Protein AF-A0A9D5R623-F1 (afdb_monomer_lite)

Foldseek 3Di:
DDLVVLCVLQDVPQPLSVVQVVCVVVVHDRDSDPLDDDCDPQNVVLVVCLVPDPDDDPRNVVSVVVSVVVNSVVVSVVNVVVVVCPVPDDPLQVLLVQLVVVLVVQLQPPADLVNSQVVVVHDSVSSQVSNCVNSVDGPVVSSVVVLLVVLLVCLVVVDDLVNSCVSVVHPDSVVVQVVSCVVPVDGSVRSSVVVVVD

Structure (mmCIF, N/CA/C/O backbone):
data_AF-A0A9D5R623-F1
#
_entry.id   AF-A0A9D5R623-F1
#
loop_
_atom_site.group_PDB
_atom_site.id
_atom_site.type_symbol
_atom_site.label_atom_id
_atom_site.label_alt_id
_atom_site.label_comp_id
_atom_site.label_asym_id
_atom_site.label_entity_id
_atom_site.label_seq_id
_atom_site.pdbx_PDB_ins_code
_atom_site.Cartn_x
_atom_site.Cartn_y
_atom_site.Cartn_z
_atom_site.occupancy
_atom_site.B_iso_or_equiv
_atom_site.auth_seq_id
_atom_site.auth_comp_id
_atom_site.auth_asym_id
_atom_site.auth_atom_id
_atom_site.pdbx_PDB_model_num
ATOM 1 N N . MET A 1 1 ? -6.515 18.029 16.071 1.00 55.88 1 MET A N 1
ATOM 2 C CA . MET A 1 1 ? -5.462 18.884 15.464 1.00 55.88 1 MET A CA 1
ATOM 3 C C . MET A 1 1 ? -6.086 19.874 14.486 1.00 55.88 1 MET A C 1
ATOM 5 O O . MET A 1 1 ? -7.052 19.503 13.840 1.00 55.88 1 MET A O 1
ATOM 9 N N . ASN A 1 2 ? -5.570 21.103 14.367 1.00 66.06 2 ASN A N 1
ATOM 10 C CA . ASN A 1 2 ? -6.089 22.125 13.439 1.00 66.06 2 ASN A CA 1
ATOM 11 C C . ASN A 1 2 ? -5.313 22.092 12.102 1.00 66.06 2 ASN A C 1
ATOM 13 O O . ASN A 1 2 ? -4.084 22.014 12.126 1.00 66.06 2 ASN A O 1
ATOM 17 N N . LYS A 1 3 ? -6.012 22.203 10.959 1.00 64.06 3 LYS A N 1
ATOM 18 C CA . LYS A 1 3 ? -5.451 22.319 9.593 1.00 64.06 3 LYS A CA 1
ATOM 19 C C . LYS A 1 3 ? -4.257 23.284 9.520 1.00 64.06 3 LYS A C 1
ATOM 21 O O . LYS A 1 3 ? -3.220 22.953 8.952 1.00 64.06 3 LYS A O 1
ATOM 26 N N . ASN A 1 4 ? -4.359 24.433 10.187 1.00 64.31 4 ASN A N 1
ATOM 27 C CA . ASN A 1 4 ? -3.315 25.462 10.198 1.00 64.31 4 ASN A CA 1
ATOM 28 C C . ASN A 1 4 ? -2.012 25.016 10.877 1.00 64.31 4 ASN A C 1
ATOM 30 O O . ASN A 1 4 ? -0.936 25.471 10.496 1.00 64.31 4 ASN A O 1
ATOM 34 N N . PHE A 1 5 ? -2.089 24.144 11.886 1.00 68.00 5 PHE A N 1
ATOM 35 C CA . PHE A 1 5 ? -0.899 23.582 12.527 1.00 68.00 5 PHE A CA 1
ATOM 36 C C . PHE A 1 5 ? -0.183 22.619 11.573 1.00 68.00 5 PHE A C 1
ATOM 38 O O . PHE A 1 5 ? 1.027 22.710 11.404 1.00 68.00 5 PHE A O 1
ATOM 45 N N . PHE A 1 6 ? -0.943 21.770 10.878 1.00 65.69 6 PHE A N 1
ATOM 46 C CA . PHE A 1 6 ? -0.395 20.801 9.929 1.00 65.69 6 PHE A CA 1
ATOM 47 C C . PHE A 1 6 ? 0.289 21.484 8.733 1.00 65.69 6 PHE A C 1
ATOM 49 O O . PHE A 1 6 ? 1.423 21.148 8.403 1.00 65.69 6 PHE A O 1
ATOM 56 N N . LEU A 1 7 ? -0.336 22.521 8.159 1.00 64.25 7 LEU A N 1
ATOM 57 C CA . LEU A 1 7 ? 0.256 23.325 7.078 1.00 64.25 7 LEU A CA 1
ATOM 58 C C . LEU A 1 7 ? 1.563 24.021 7.498 1.00 64.25 7 LEU A C 1
ATOM 60 O O . LEU A 1 7 ? 2.489 24.141 6.700 1.00 64.25 7 LEU A O 1
ATOM 64 N N . LYS A 1 8 ? 1.680 24.452 8.763 1.00 67.38 8 LYS A N 1
ATOM 65 C CA . LYS A 1 8 ? 2.936 25.013 9.292 1.00 67.38 8 LYS A CA 1
ATOM 66 C C . LYS A 1 8 ? 4.049 23.970 9.408 1.00 67.38 8 LYS A C 1
ATOM 68 O O . LYS A 1 8 ? 5.215 24.324 9.262 1.00 67.38 8 LYS A O 1
ATOM 73 N N . CYS A 1 9 ? 3.715 22.712 9.689 1.00 62.91 9 CYS A N 1
ATOM 74 C CA . CYS A 1 9 ? 4.705 21.648 9.832 1.00 62.91 9 CYS A CA 1
ATOM 75 C C . CYS A 1 9 ? 5.294 21.193 8.490 1.00 62.91 9 CYS A C 1
ATOM 77 O O . CYS A 1 9 ? 6.465 20.832 8.470 1.00 62.91 9 CYS A O 1
ATOM 79 N N . ILE A 1 10 ? 4.518 21.221 7.402 1.00 62.00 10 ILE A N 1
ATOM 80 C CA . ILE A 1 10 ? 4.872 20.589 6.112 1.00 62.00 10 ILE A CA 1
ATOM 81 C C . ILE A 1 10 ? 5.347 21.616 5.061 1.00 62.00 10 ILE A C 1
ATOM 83 O O . ILE A 1 10 ? 5.785 21.245 3.981 1.00 62.00 10 ILE A O 1
ATOM 87 N N . GLY A 1 11 ? 5.280 22.916 5.366 1.00 57.62 11 GLY A N 1
ATOM 88 C CA . GLY A 1 11 ? 5.616 23.977 4.412 1.00 57.62 11 GLY A CA 1
ATOM 89 C C . GLY A 1 11 ? 4.438 24.339 3.498 1.00 57.62 11 GLY A C 1
ATOM 90 O O . GLY A 1 11 ? 3.549 23.529 3.239 1.00 57.62 11 GLY A O 1
ATOM 91 N N . LYS A 1 12 ? 4.395 25.605 3.058 1.00 47.50 12 LYS A N 1
ATOM 92 C CA . LYS A 1 12 ? 3.226 26.227 2.404 1.00 47.50 12 LYS A CA 1
ATOM 93 C C . LYS A 1 12 ? 2.950 25.758 0.967 1.00 47.50 12 LYS A C 1
ATOM 95 O O . LYS A 1 12 ? 1.863 26.032 0.474 1.00 47.50 12 LYS A O 1
ATOM 100 N N . ASP A 1 13 ? 3.861 25.020 0.336 1.00 48.00 13 ASP A N 1
ATOM 101 C CA . ASP A 1 13 ? 3.795 24.700 -1.099 1.00 48.00 13 ASP A CA 1
ATOM 102 C C . ASP A 1 13 ? 3.332 23.261 -1.391 1.00 48.00 13 ASP A C 1
ATOM 104 O O . ASP A 1 13 ? 3.782 22.623 -2.340 1.00 48.00 13 ASP A O 1
ATOM 108 N N . ASN A 1 14 ? 2.416 22.724 -0.580 1.00 52.88 14 ASN A N 1
ATOM 109 C CA . ASN A 1 14 ? 1.885 21.371 -0.755 1.00 52.88 14 ASN A CA 1
ATOM 110 C C . ASN A 1 14 ? 0.371 21.379 -1.030 1.00 52.88 14 ASN A C 1
ATOM 112 O O . ASN A 1 14 ? -0.437 21.101 -0.142 1.00 52.88 14 ASN A O 1
ATOM 116 N N . ASN A 1 15 ? -0.010 21.605 -2.297 1.00 51.62 15 ASN A N 1
ATOM 117 C CA . ASN A 1 15 ? -1.396 21.521 -2.811 1.00 51.62 15 ASN A CA 1
ATOM 118 C C . ASN A 1 15 ? -2.112 20.187 -2.487 1.00 51.62 15 ASN A C 1
ATOM 120 O O . ASN A 1 15 ? -3.333 20.096 -2.563 1.00 51.62 15 ASN A O 1
ATOM 124 N N . ILE A 1 16 ? -1.359 19.149 -2.111 1.00 52.12 16 ILE A N 1
ATOM 125 C CA . ILE A 1 16 ? -1.849 17.816 -1.728 1.00 52.12 16 ILE A CA 1
ATOM 126 C C . ILE A 1 16 ? -2.677 17.858 -0.428 1.00 52.12 16 ILE A C 1
ATOM 128 O O . ILE A 1 16 ? -3.588 17.050 -0.243 1.00 52.12 16 ILE A O 1
ATOM 132 N N . LEU A 1 17 ? -2.377 18.794 0.479 1.00 58.03 17 LEU A N 1
ATOM 133 C CA . LEU A 1 17 ? -3.032 18.892 1.787 1.00 58.03 17 LEU A CA 1
ATOM 134 C C . LEU A 1 17 ? -4.436 19.498 1.704 1.00 58.03 17 LEU A C 1
ATOM 136 O O . LEU A 1 17 ? -5.320 19.088 2.455 1.00 58.03 17 LEU A O 1
ATOM 140 N N . ASP A 1 18 ? -4.658 20.451 0.798 1.00 58.91 18 ASP A N 1
ATOM 141 C CA . ASP A 1 18 ? -5.950 21.131 0.679 1.00 58.91 18 ASP A CA 1
ATOM 142 C C . ASP A 1 18 ? -7.051 20.218 0.121 1.00 58.91 18 ASP A C 1
ATOM 144 O O . ASP A 1 18 ? -8.164 20.213 0.654 1.00 58.91 18 ASP A O 1
ATOM 148 N N . ASP A 1 19 ? -6.723 19.377 -0.865 1.00 65.06 19 ASP A N 1
ATOM 149 C CA . ASP A 1 19 ? -7.609 18.309 -1.357 1.00 65.06 19 ASP A CA 1
ATOM 150 C C . ASP A 1 19 ? -7.877 17.264 -0.258 1.00 65.06 19 ASP A C 1
ATOM 152 O O . ASP A 1 19 ? -9.002 16.815 -0.048 1.00 65.06 19 ASP A O 1
ATOM 156 N N . GLY A 1 20 ? -6.849 16.941 0.526 1.00 69.50 20 GLY A N 1
ATOM 157 C CA . GLY A 1 20 ? -6.923 15.929 1.568 1.00 69.50 20 GLY A CA 1
ATOM 158 C C . GLY A 1 20 ? -7.817 16.243 2.750 1.00 69.50 20 GLY A C 1
ATOM 159 O O . GLY A 1 20 ? -8.616 15.405 3.163 1.00 69.50 20 GLY A O 1
ATOM 160 N N . PHE A 1 21 ? -7.697 17.449 3.307 1.00 68.25 21 PHE A N 1
ATOM 161 C CA . PHE A 1 21 ? -8.552 17.864 4.420 1.00 68.25 21 PHE A CA 1
ATOM 162 C C . PHE A 1 21 ? -10.021 17.971 4.004 1.00 68.25 21 PHE A C 1
ATOM 164 O O . PHE A 1 21 ? -10.889 17.653 4.814 1.00 68.25 21 PHE A O 1
ATOM 171 N N . SER A 1 22 ? -10.284 18.374 2.758 1.00 70.69 22 SER A N 1
ATOM 172 C CA . SER A 1 22 ? -11.640 18.452 2.203 1.00 70.69 22 SER A CA 1
ATOM 173 C C . SER A 1 22 ? -12.250 17.051 2.095 1.00 70.69 22 SER A C 1
ATOM 175 O O . SER A 1 22 ? -13.270 16.779 2.727 1.00 70.69 22 SER A O 1
ATOM 177 N N . LYS A 1 23 ? -11.528 16.109 1.475 1.00 71.75 23 LYS A N 1
ATOM 178 C CA . LYS A 1 23 ? -11.914 14.689 1.403 1.00 71.75 23 LYS A CA 1
ATOM 179 C C . LYS A 1 23 ? -12.146 14.058 2.772 1.00 71.75 23 LYS A C 1
ATOM 181 O O . LYS A 1 23 ? -13.168 13.422 2.999 1.00 71.75 23 LYS A O 1
ATOM 186 N N . LEU A 1 24 ? -11.236 14.275 3.723 1.00 73.19 24 LEU A N 1
ATOM 187 C CA . LEU A 1 24 ? -11.397 13.761 5.087 1.00 73.19 24 LEU A CA 1
ATOM 188 C C . LEU A 1 24 ? -12.633 14.339 5.789 1.00 73.19 24 LEU A C 1
ATOM 190 O O . LEU A 1 24 ? -13.279 13.624 6.554 1.00 73.19 24 LEU A O 1
ATOM 194 N N . SER A 1 25 ? -12.963 15.613 5.552 1.00 71.69 25 SER A N 1
ATOM 195 C CA . SER A 1 25 ? -14.155 16.244 6.131 1.00 71.69 25 SER A CA 1
ATOM 196 C C . SER A 1 25 ? -15.462 15.699 5.551 1.00 71.69 25 SER A C 1
ATOM 198 O O . SER A 1 25 ? -16.471 15.663 6.249 1.00 71.69 25 SER A O 1
ATOM 200 N N . GLU A 1 26 ? -15.411 15.195 4.320 1.00 77.50 26 GLU A N 1
ATOM 201 C CA . GLU A 1 26 ? -16.509 14.516 3.624 1.00 77.50 26 GLU A CA 1
ATOM 202 C C . GLU A 1 26 ? -16.567 13.008 3.945 1.00 77.50 26 GLU A C 1
ATOM 204 O O . GLU A 1 26 ? -17.438 12.292 3.458 1.00 77.50 26 GLU A O 1
ATOM 209 N N . GLY A 1 27 ? -15.668 12.507 4.804 1.00 73.38 27 GLY A N 1
ATOM 210 C CA . GLY A 1 27 ? -15.589 11.090 5.176 1.00 73.38 27 GLY A CA 1
ATOM 211 C C . GLY A 1 27 ? -14.886 10.210 4.139 1.00 73.38 27 GLY A C 1
ATOM 212 O O . GLY A 1 27 ? -14.867 8.983 4.273 1.00 73.38 27 GLY A O 1
ATOM 213 N N . GLU A 1 28 ? -14.279 10.810 3.118 1.00 72.75 28 GLU A N 1
ATOM 214 C CA . GLU A 1 28 ? -13.536 10.096 2.092 1.00 72.75 28 GLU A CA 1
ATOM 215 C C . GLU A 1 28 ? -12.134 9.695 2.564 1.00 72.75 28 GLU A C 1
ATOM 217 O O . GLU A 1 28 ? -11.497 10.323 3.416 1.00 72.75 28 GLU A O 1
ATOM 222 N N . ARG A 1 29 ? -11.608 8.623 1.962 1.00 70.19 29 ARG A N 1
ATOM 223 C CA . ARG A 1 29 ? -10.218 8.220 2.182 1.00 70.19 29 ARG A CA 1
ATOM 224 C C . ARG A 1 29 ? -9.296 9.176 1.449 1.00 70.19 29 ARG A C 1
ATOM 226 O O . ARG A 1 29 ? -9.316 9.247 0.224 1.00 70.19 29 ARG A O 1
ATOM 233 N N . TRP A 1 30 ? -8.402 9.799 2.197 1.00 71.00 30 TRP A N 1
ATOM 234 C CA . TRP A 1 30 ? -7.309 10.557 1.622 1.00 71.00 30 TRP A CA 1
ATOM 235 C C . TRP A 1 30 ? -5.995 9.787 1.717 1.00 71.00 30 TRP A C 1
ATOM 237 O O . TRP A 1 30 ? -5.648 9.223 2.756 1.00 71.00 30 TRP A O 1
ATOM 247 N N . ILE A 1 31 ? -5.265 9.766 0.605 1.00 67.38 31 ILE A N 1
ATOM 248 C CA . ILE A 1 31 ? -3.949 9.151 0.498 1.00 67.38 31 ILE A CA 1
ATOM 249 C C . ILE A 1 31 ? -2.946 10.286 0.298 1.00 67.38 31 ILE A C 1
ATOM 251 O O . ILE A 1 31 ? -2.883 10.877 -0.776 1.00 67.38 31 ILE A O 1
ATOM 255 N N . PHE A 1 32 ? -2.166 10.583 1.341 1.00 65.06 32 PHE A N 1
ATOM 256 C CA . PHE A 1 32 ? -1.165 11.659 1.339 1.00 65.06 32 PHE A CA 1
ATOM 257 C C . PHE A 1 32 ? -0.102 11.473 0.240 1.00 65.06 32 PHE A C 1
ATOM 259 O O . PHE A 1 32 ? 0.348 12.438 -0.369 1.00 65.06 32 PHE A O 1
ATOM 266 N N . LYS A 1 33 ? 0.261 10.220 -0.063 1.00 62.12 33 LYS A N 1
ATOM 267 C CA . LYS A 1 33 ? 1.132 9.845 -1.183 1.00 62.12 33 LYS A CA 1
ATOM 268 C C . LYS A 1 33 ? 0.719 8.463 -1.678 1.00 62.12 33 LYS A C 1
ATOM 270 O O . LYS A 1 33 ? 0.725 7.522 -0.888 1.00 62.12 33 LYS A O 1
ATOM 275 N N . GLU A 1 34 ? 0.342 8.333 -2.956 1.00 51.44 34 GLU A N 1
ATOM 276 C CA . GLU A 1 34 ? -0.170 7.069 -3.544 1.00 51.44 34 GLU A CA 1
ATOM 277 C C . GLU A 1 34 ? 0.773 5.869 -3.353 1.00 51.44 34 GLU A C 1
ATOM 279 O O . GLU A 1 34 ? 0.342 4.719 -3.382 1.00 51.44 34 GLU A O 1
ATOM 284 N N . ASP A 1 35 ? 2.047 6.154 -3.114 1.00 49.50 35 ASP A N 1
ATOM 285 C CA . ASP A 1 35 ? 3.133 5.188 -3.036 1.00 49.50 35 ASP A CA 1
ATOM 286 C C . ASP A 1 35 ? 3.482 4.757 -1.605 1.00 49.50 35 ASP A C 1
ATOM 288 O O . ASP A 1 35 ? 4.301 3.856 -1.419 1.00 49.50 35 ASP A O 1
ATOM 292 N N . GLY A 1 36 ? 2.848 5.381 -0.605 1.00 55.59 36 GLY A N 1
ATOM 293 C CA . GLY A 1 36 ? 3.238 5.279 0.798 1.00 55.59 36 GLY A CA 1
ATOM 294 C C . GLY A 1 36 ? 4.564 5.994 1.086 1.00 55.59 36 GLY A C 1
ATOM 295 O O . GLY A 1 36 ? 5.425 6.146 0.221 1.00 55.59 36 GLY A O 1
ATOM 296 N N . GLU A 1 37 ? 4.726 6.468 2.316 1.00 64.31 37 GLU A N 1
ATOM 297 C CA . GLU A 1 37 ? 6.048 6.784 2.862 1.00 64.31 37 GLU A CA 1
ATOM 298 C C . GLU A 1 37 ? 6.599 5.550 3.583 1.00 64.31 37 GLU A C 1
ATOM 300 O O . GLU A 1 37 ? 5.851 4.636 3.943 1.00 64.31 37 GLU A O 1
ATOM 305 N N . ILE A 1 38 ? 7.916 5.504 3.776 1.00 64.62 38 ILE A N 1
ATOM 306 C CA . ILE A 1 38 ? 8.559 4.397 4.490 1.00 64.62 38 ILE A CA 1
ATOM 307 C C . ILE A 1 38 ? 8.117 4.442 5.954 1.00 64.62 38 ILE A C 1
ATOM 309 O O . ILE A 1 38 ? 8.367 5.424 6.650 1.00 64.62 38 ILE A O 1
ATOM 313 N N . ILE A 1 39 ? 7.502 3.356 6.422 1.00 75.06 39 ILE A N 1
ATOM 314 C CA . ILE A 1 39 ? 7.251 3.137 7.846 1.00 75.06 39 ILE A CA 1
ATOM 315 C C . ILE A 1 39 ? 8.589 2.740 8.472 1.00 75.06 39 ILE A C 1
ATOM 317 O O . ILE A 1 39 ? 9.116 1.668 8.175 1.00 75.06 39 ILE A O 1
ATOM 321 N N . ASN A 1 40 ? 9.161 3.620 9.290 1.00 79.81 40 ASN A N 1
ATOM 322 C CA . ASN A 1 40 ? 10.398 3.327 10.010 1.00 79.81 40 ASN A CA 1
ATOM 323 C C . ASN A 1 40 ? 10.126 2.465 11.262 1.00 79.81 40 ASN A C 1
ATOM 325 O O . ASN A 1 40 ? 8.976 2.226 11.639 1.00 79.81 40 ASN A O 1
ATOM 329 N N . ASP A 1 41 ? 11.188 2.014 11.929 1.00 80.25 41 ASP A N 1
ATOM 330 C CA . ASP A 1 41 ? 11.076 1.137 13.101 1.00 80.25 41 ASP A CA 1
ATOM 331 C C . ASP A 1 41 ? 10.298 1.770 14.266 1.00 80.25 41 ASP A C 1
ATOM 333 O O . ASP A 1 41 ? 9.623 1.067 15.017 1.00 80.25 41 ASP A O 1
ATOM 337 N N . GLU A 1 42 ? 10.364 3.092 14.429 1.00 87.19 42 GLU A N 1
ATOM 338 C CA . GLU A 1 42 ? 9.620 3.810 15.469 1.00 87.19 42 GLU A CA 1
ATOM 339 C C . GLU A 1 42 ? 8.119 3.789 15.177 1.00 87.19 42 GLU A C 1
ATOM 341 O O . GLU A 1 42 ? 7.319 3.443 16.044 1.00 87.19 42 GLU A O 1
ATOM 346 N N . MET A 1 43 ? 7.733 4.047 13.928 1.00 89.94 43 MET A N 1
ATOM 347 C CA . MET A 1 43 ? 6.343 3.957 13.489 1.00 89.94 43 MET A CA 1
ATOM 348 C C . MET A 1 43 ? 5.818 2.521 13.577 1.00 89.94 43 MET A C 1
ATOM 350 O O . MET A 1 43 ? 4.679 2.316 13.996 1.00 89.94 43 MET A O 1
ATOM 354 N N . LEU A 1 44 ? 6.639 1.517 13.242 1.00 87.06 44 LEU A N 1
ATOM 355 C CA . LEU A 1 44 ? 6.273 0.105 13.395 1.00 87.06 44 LEU A CA 1
ATOM 356 C C . LEU A 1 44 ? 5.988 -0.255 14.853 1.00 87.06 44 LEU A C 1
ATOM 358 O O . LEU A 1 44 ? 4.993 -0.926 15.113 1.00 87.06 44 LEU A O 1
ATOM 362 N N . LYS A 1 45 ? 6.798 0.218 15.809 1.00 90.38 45 LYS A N 1
ATOM 363 C CA . LYS A 1 45 ? 6.536 -0.002 17.244 1.00 90.38 45 LYS A CA 1
ATOM 364 C C . LYS A 1 45 ? 5.178 0.556 17.651 1.00 90.38 45 LYS A C 1
ATOM 366 O O . LYS A 1 45 ? 4.393 -0.151 18.277 1.00 90.38 45 LYS A O 1
ATOM 371 N N . VAL A 1 46 ? 4.869 1.783 17.234 1.00 95.06 46 VAL A N 1
ATOM 372 C CA . VAL A 1 46 ? 3.577 2.414 17.534 1.00 95.06 46 VAL A CA 1
ATOM 373 C C . VAL A 1 46 ? 2.415 1.629 16.921 1.00 95.06 46 VAL A C 1
ATOM 375 O O . VAL A 1 46 ? 1.403 1.404 17.584 1.00 95.06 46 VAL A O 1
ATOM 378 N N . ILE A 1 47 ? 2.559 1.168 15.676 1.00 93.69 47 ILE A N 1
ATOM 379 C CA . ILE A 1 47 ? 1.551 0.334 15.007 1.00 93.69 47 ILE A CA 1
ATOM 380 C C . ILE A 1 47 ? 1.350 -0.987 15.757 1.00 93.69 47 ILE A C 1
ATOM 382 O O . ILE A 1 47 ? 0.205 -1.377 15.988 1.00 93.69 47 ILE A O 1
ATOM 386 N N . SER A 1 48 ? 2.423 -1.653 16.187 1.00 92.44 48 SER A N 1
ATOM 387 C CA . SER A 1 48 ? 2.328 -2.882 16.983 1.00 92.44 48 SER A CA 1
ATOM 388 C C . SER A 1 48 ? 1.590 -2.644 18.300 1.00 92.44 48 SER A C 1
ATOM 390 O O . SER A 1 48 ? 0.680 -3.398 18.635 1.00 92.44 48 SER A O 1
ATOM 392 N N . GLU A 1 49 ? 1.879 -1.545 19.002 1.00 96.06 49 GLU A N 1
ATOM 393 C CA . GLU A 1 49 ? 1.157 -1.177 20.226 1.00 96.06 49 GLU A CA 1
ATOM 394 C C . GLU A 1 49 ? -0.340 -0.928 19.979 1.00 96.06 49 GLU A C 1
ATOM 396 O O . GLU A 1 49 ? -1.171 -1.277 20.823 1.00 96.06 49 GLU A O 1
ATOM 401 N N . ILE A 1 50 ? -0.704 -0.343 18.830 1.00 96.81 50 ILE A N 1
ATOM 402 C CA . ILE A 1 50 ? -2.107 -0.188 18.416 1.00 96.81 50 ILE A CA 1
ATOM 403 C C . ILE A 1 50 ? -2.761 -1.554 18.206 1.00 96.81 50 ILE A C 1
ATOM 405 O O . ILE A 1 50 ? -3.870 -1.774 18.688 1.00 96.81 50 ILE A O 1
ATOM 409 N N . ILE A 1 51 ? -2.095 -2.461 17.491 1.00 94.75 51 ILE A N 1
ATOM 410 C CA . ILE A 1 51 ? -2.638 -3.777 17.129 1.00 94.75 51 ILE A CA 1
ATOM 411 C C . ILE A 1 51 ? -2.804 -4.674 18.363 1.00 94.75 51 ILE A C 1
ATOM 413 O O . ILE A 1 51 ? -3.793 -5.397 18.474 1.00 94.75 51 ILE A O 1
ATOM 417 N N . GLU A 1 52 ? -1.865 -4.620 19.304 1.00 95.38 52 GLU A N 1
ATOM 418 C CA . GLU A 1 52 ? -1.806 -5.524 20.461 1.00 95.38 52 GLU A CA 1
ATOM 419 C C . GLU A 1 52 ? -2.599 -5.025 21.683 1.00 95.38 52 GLU A C 1
ATOM 421 O O . GLU A 1 52 ? -2.711 -5.722 22.700 1.00 95.38 52 GLU A O 1
ATOM 426 N N . THR A 1 53 ? -3.165 -3.818 21.619 1.00 95.81 53 THR A N 1
ATOM 427 C CA . THR A 1 53 ? -3.831 -3.199 22.769 1.00 95.81 53 THR A CA 1
ATOM 428 C C . THR A 1 53 ? -5.071 -3.972 23.228 1.00 95.81 53 THR A C 1
ATOM 430 O O . THR A 1 53 ? -5.952 -4.334 22.452 1.00 95.81 53 THR A O 1
ATOM 433 N N . LYS A 1 54 ? -5.195 -4.170 24.546 1.00 96.88 54 LYS A N 1
ATOM 434 C CA . LYS A 1 54 ? -6.382 -4.778 25.187 1.00 96.88 54 LYS A CA 1
ATOM 435 C C . LYS A 1 54 ? -7.362 -3.739 25.742 1.00 96.88 54 LYS A C 1
ATOM 437 O O . LYS A 1 54 ? -8.325 -4.094 26.426 1.00 96.88 54 LYS A O 1
ATOM 442 N N . ARG A 1 55 ? -7.095 -2.449 25.510 1.00 95.38 55 ARG A N 1
ATOM 443 C CA . ARG A 1 55 ? -7.900 -1.335 26.032 1.00 95.38 55 ARG A CA 1
ATOM 444 C C . ARG A 1 55 ? -9.289 -1.334 25.396 1.00 95.38 55 ARG A C 1
ATOM 446 O O . ARG A 1 55 ? -9.463 -1.753 24.258 1.00 95.38 55 ARG A O 1
ATOM 453 N N . LYS A 1 56 ? -10.289 -0.847 26.135 1.00 95.62 56 LYS A N 1
ATOM 454 C CA . LYS A 1 56 ? -11.692 -0.789 25.692 1.00 95.62 56 LYS A CA 1
ATOM 455 C C . LYS A 1 56 ? -12.341 0.540 26.073 1.00 95.62 56 LYS A C 1
ATOM 457 O O . LYS A 1 56 ? -11.834 1.263 26.932 1.00 95.62 56 LYS A O 1
ATOM 462 N N . GLY A 1 57 ? -13.473 0.839 25.436 1.00 94.94 57 GLY A N 1
ATOM 463 C CA . GLY A 1 57 ? -14.287 2.019 25.728 1.00 94.94 57 GLY A CA 1
ATOM 464 C C . GLY A 1 57 ? -13.503 3.325 25.587 1.00 94.94 57 GLY A C 1
ATOM 465 O O . GLY A 1 57 ? -12.708 3.489 24.661 1.00 94.94 57 GLY A O 1
ATOM 466 N N . ILE A 1 58 ? -13.701 4.243 26.534 1.00 94.94 58 ILE A N 1
ATOM 467 C CA . ILE A 1 58 ? -13.063 5.566 26.514 1.00 94.94 58 ILE A CA 1
ATOM 468 C C . ILE A 1 58 ? -11.528 5.496 26.515 1.00 94.94 58 ILE A C 1
ATOM 470 O O . ILE A 1 58 ? -10.877 6.290 25.844 1.00 94.94 58 ILE A O 1
ATOM 474 N N . PHE A 1 59 ? -10.939 4.502 27.185 1.00 93.88 59 PHE A N 1
ATOM 475 C CA . PHE A 1 59 ? -9.485 4.335 27.222 1.00 93.88 59 PHE A CA 1
ATOM 476 C C . PHE A 1 59 ? -8.907 3.871 25.887 1.00 93.88 59 PHE A C 1
ATOM 478 O O . PHE A 1 59 ? -7.785 4.246 25.560 1.00 93.88 59 PHE A O 1
ATOM 485 N N . LEU A 1 60 ? -9.653 3.078 25.109 1.00 95.81 60 LEU A N 1
ATOM 486 C CA . LEU A 1 60 ? -9.247 2.738 23.744 1.00 95.81 60 LEU A CA 1
ATOM 487 C C . LEU A 1 60 ? -9.261 3.988 22.868 1.00 95.81 60 LEU A C 1
ATOM 489 O O . LEU A 1 60 ? -8.295 4.237 22.160 1.00 95.81 60 LEU A O 1
ATOM 493 N N . LYS A 1 61 ? -10.317 4.803 22.969 1.00 91.25 61 LYS A N 1
ATOM 494 C CA . LYS A 1 61 ? -10.429 6.048 22.204 1.00 91.25 61 LYS A CA 1
ATOM 495 C C . LYS A 1 61 ? -9.260 6.997 22.486 1.00 91.25 61 LYS A C 1
ATOM 497 O O . LYS A 1 61 ? -8.581 7.400 21.551 1.00 91.25 61 LYS A O 1
ATOM 502 N N . LEU A 1 62 ? -8.979 7.283 23.759 1.00 91.06 62 LEU A N 1
ATOM 503 C CA . LEU A 1 62 ? -7.864 8.156 24.155 1.00 91.06 62 LEU A CA 1
ATOM 504 C C . LEU A 1 62 ? -6.503 7.598 23.721 1.00 91.06 62 LEU A C 1
ATOM 506 O O . LEU A 1 62 ? -5.641 8.339 23.257 1.00 91.06 62 LEU A O 1
ATOM 510 N N . PHE A 1 63 ? -6.316 6.282 23.843 1.00 95.25 63 PHE A N 1
ATOM 511 C CA . PHE A 1 63 ? -5.095 5.621 23.399 1.00 95.25 63 PHE A CA 1
ATOM 512 C C . PHE A 1 63 ? -4.907 5.745 21.883 1.00 95.25 63 PHE A C 1
ATOM 514 O O . PHE A 1 63 ? -3.853 6.191 21.442 1.00 95.25 63 PHE A O 1
ATOM 521 N N . LEU A 1 64 ? -5.932 5.435 21.086 1.00 92.12 64 LEU A N 1
ATOM 522 C CA . LEU A 1 64 ? -5.871 5.569 19.629 1.00 92.12 64 LEU A CA 1
ATOM 523 C C . LEU A 1 64 ? -5.637 7.019 19.201 1.00 92.12 64 LEU A C 1
ATOM 525 O O . LEU A 1 64 ? -4.826 7.254 18.312 1.00 92.12 64 LEU A O 1
ATOM 529 N N . GLU A 1 65 ? -6.280 7.987 19.860 1.00 90.62 65 GLU A N 1
ATOM 530 C CA . GLU A 1 65 ? -6.016 9.409 19.624 1.00 90.62 65 GLU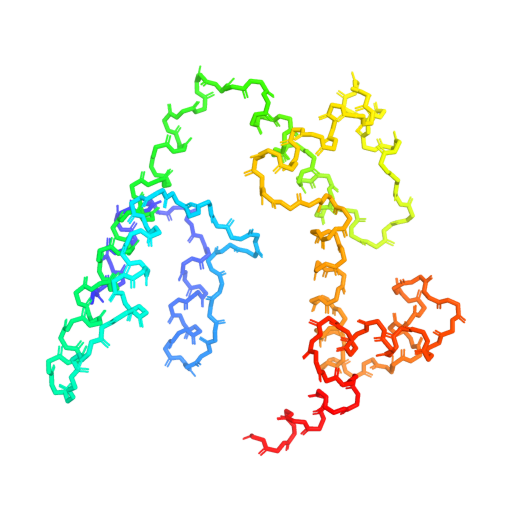 A CA 1
ATOM 531 C C . GLU A 1 65 ? -4.543 9.746 19.894 1.00 90.62 65 GLU A C 1
ATOM 533 O O . GLU A 1 65 ? -3.895 10.339 19.034 1.00 90.62 65 GLU A O 1
ATOM 538 N N . SER A 1 66 ? -3.973 9.310 21.023 1.00 94.50 66 SER A N 1
ATOM 539 C CA . SER A 1 66 ? -2.551 9.547 21.320 1.00 94.50 66 SER A CA 1
ATOM 540 C C . SER A 1 66 ? -1.609 8.906 20.298 1.00 94.50 66 SER A C 1
ATOM 542 O O . SER A 1 66 ? -0.668 9.556 19.847 1.00 94.50 66 SER A O 1
ATOM 544 N N . LYS A 1 67 ? -1.886 7.666 19.876 1.00 94.94 67 LYS A N 1
ATOM 545 C CA . LYS A 1 67 ? -1.035 6.945 18.924 1.00 94.94 67 LYS A CA 1
ATOM 546 C C . LYS A 1 67 ? -1.150 7.488 17.509 1.00 94.94 67 LYS A C 1
ATOM 548 O O . LYS A 1 67 ? -0.163 7.512 16.783 1.00 94.94 67 LYS A O 1
ATOM 553 N N . LEU A 1 68 ? -2.321 7.998 17.136 1.00 89.19 68 LEU A N 1
ATOM 554 C CA . LEU A 1 68 ? -2.492 8.740 15.894 1.00 89.19 68 LEU A CA 1
ATOM 555 C C . LEU A 1 68 ? -1.608 9.992 15.881 1.00 89.19 68 LEU A C 1
ATOM 557 O O . LEU A 1 68 ? -0.927 10.240 14.890 1.00 89.19 68 LEU A O 1
ATOM 561 N N . TYR A 1 69 ? -1.592 10.767 16.971 1.00 86.31 69 TYR A N 1
ATOM 562 C CA . TYR A 1 69 ? -0.726 11.945 17.070 1.00 86.31 69 TYR A CA 1
ATOM 563 C C . TYR A 1 69 ? 0.760 11.588 17.000 1.00 86.31 69 TYR A C 1
ATOM 565 O O . TYR A 1 69 ? 1.513 12.279 16.317 1.00 86.31 69 TYR A O 1
ATOM 573 N N . GLU A 1 70 ? 1.167 10.505 17.657 1.00 91.62 70 GLU A N 1
ATOM 574 C CA . GLU A 1 70 ? 2.539 9.995 17.613 1.00 91.62 70 GLU A CA 1
ATOM 575 C C . GLU A 1 70 ? 2.948 9.585 16.189 1.00 91.62 70 GLU A C 1
ATOM 577 O O . GLU A 1 70 ? 3.959 10.062 15.677 1.00 91.62 70 GLU A O 1
ATOM 582 N N . LEU A 1 71 ? 2.117 8.799 15.493 1.00 88.44 71 LEU A N 1
ATOM 583 C CA . LEU A 1 71 ? 2.365 8.415 14.098 1.00 88.44 71 LEU A CA 1
ATOM 584 C C . LEU A 1 71 ? 2.441 9.622 13.164 1.00 88.44 71 LEU A C 1
ATOM 586 O O . LEU A 1 71 ? 3.308 9.671 12.295 1.00 88.44 71 LEU A O 1
ATOM 590 N N . LEU A 1 72 ? 1.551 10.601 13.338 1.00 82.75 72 LEU A N 1
ATOM 591 C CA . LEU A 1 72 ? 1.582 11.829 12.546 1.00 82.75 72 LEU A CA 1
ATOM 592 C C . LEU A 1 72 ? 2.877 12.609 12.786 1.00 82.75 72 LEU A C 1
ATOM 594 O O . LEU A 1 72 ? 3.475 13.080 11.825 1.00 82.75 72 LEU A O 1
ATOM 598 N N . MET A 1 73 ? 3.332 12.726 14.035 1.00 84.94 73 MET A N 1
ATOM 599 C CA . MET A 1 73 ? 4.590 13.400 14.365 1.00 84.94 73 MET A CA 1
ATOM 600 C C . MET A 1 73 ? 5.785 12.715 13.692 1.00 84.94 73 MET A C 1
ATOM 602 O O . MET A 1 73 ? 6.519 13.378 12.961 1.00 84.94 73 MET A O 1
ATOM 606 N N . LEU A 1 74 ? 5.919 11.395 13.856 1.00 85.44 74 LEU A N 1
ATOM 607 C CA . LEU A 1 74 ? 7.000 10.609 13.248 1.00 85.44 74 LEU A CA 1
ATOM 608 C C . LEU A 1 74 ? 7.000 10.727 11.717 1.00 85.44 74 LEU A C 1
ATOM 610 O O . LEU A 1 74 ? 8.049 10.893 11.089 1.00 85.44 74 LEU A O 1
ATOM 614 N N . GLN A 1 75 ? 5.814 10.709 11.102 1.00 79.12 75 GLN A N 1
ATOM 615 C CA . GLN A 1 75 ? 5.674 10.878 9.657 1.00 79.12 75 GLN A CA 1
ATOM 616 C C . GLN A 1 75 ? 6.149 12.262 9.193 1.00 79.12 75 GLN A C 1
ATOM 618 O O . GLN A 1 75 ? 6.828 12.367 8.172 1.00 79.12 75 GLN A O 1
ATOM 623 N N . LEU A 1 76 ? 5.801 13.322 9.928 1.00 77.00 76 LEU A N 1
ATOM 624 C CA . LEU A 1 76 ? 6.198 14.698 9.619 1.00 77.00 76 LEU A CA 1
ATOM 625 C C . LEU A 1 76 ? 7.705 14.922 9.782 1.00 77.00 76 LEU A C 1
ATOM 627 O O . LEU A 1 76 ? 8.317 15.608 8.963 1.00 77.00 76 LEU A O 1
ATOM 631 N N . GLU A 1 77 ? 8.308 14.343 10.818 1.00 78.94 77 GLU A N 1
ATOM 632 C CA . GLU A 1 77 ? 9.756 14.402 11.035 1.00 78.94 77 GLU A CA 1
ATOM 633 C C . GLU A 1 77 ? 10.518 13.708 9.909 1.00 78.94 77 GLU A C 1
ATOM 635 O O . GLU A 1 77 ? 11.491 14.262 9.390 1.00 78.94 77 GLU A O 1
ATOM 640 N N . SER A 1 78 ? 10.029 12.547 9.464 1.00 73.50 78 SER A N 1
ATOM 641 C CA . SER A 1 78 ? 10.602 11.832 8.323 1.00 73.50 78 SER A CA 1
ATOM 642 C C . SER A 1 78 ? 10.593 12.683 7.047 1.00 73.50 78 SER A C 1
ATOM 644 O O . SER A 1 78 ? 11.602 12.741 6.344 1.00 73.50 78 SER A O 1
ATOM 646 N N . LEU A 1 79 ? 9.503 13.412 6.775 1.00 69.88 79 LEU A N 1
ATOM 647 C CA . LEU A 1 79 ? 9.398 14.293 5.603 1.00 69.88 79 LEU A CA 1
ATOM 648 C C . LEU A 1 79 ? 10.415 15.444 5.649 1.00 69.88 79 LEU A C 1
ATOM 650 O O . LEU A 1 79 ? 11.116 15.682 4.668 1.00 69.88 79 LEU A O 1
ATOM 654 N N . LYS A 1 80 ? 10.575 16.106 6.802 1.00 66.94 80 LYS A N 1
ATOM 655 C CA . LYS A 1 80 ? 11.582 17.173 6.970 1.00 66.94 80 LYS A CA 1
ATOM 656 C C . LYS A 1 80 ? 13.019 16.671 6.869 1.00 66.94 80 LYS A C 1
ATOM 658 O O . LYS A 1 80 ? 13.904 17.390 6.405 1.00 66.94 80 LYS A O 1
ATOM 663 N N . GLN A 1 81 ? 13.283 15.454 7.339 1.00 62.94 81 GLN A N 1
ATOM 664 C CA . GLN A 1 81 ? 14.601 14.842 7.186 1.00 62.94 81 GLN A CA 1
ATOM 665 C C . GLN A 1 81 ? 14.887 14.511 5.719 1.00 62.94 81 GLN A C 1
ATOM 667 O O . GLN A 1 81 ? 16.016 14.688 5.279 1.00 62.94 81 GLN A O 1
ATOM 672 N N . GLN A 1 82 ? 13.887 14.093 4.937 1.00 56.97 82 GLN A N 1
ATOM 673 C CA . GLN A 1 82 ? 14.064 13.853 3.503 1.00 56.97 82 GLN A CA 1
ATOM 674 C C . GLN A 1 82 ? 14.458 15.126 2.734 1.00 56.97 82 GLN A C 1
ATOM 676 O O . GLN A 1 82 ? 15.340 15.029 1.885 1.00 56.97 82 GLN A O 1
ATOM 681 N N . GLU A 1 83 ? 13.904 16.295 3.076 1.00 53.78 83 GLU A N 1
ATOM 682 C CA . GLU A 1 83 ? 14.304 17.589 2.486 1.00 53.78 83 GLU A CA 1
ATOM 683 C C . GLU A 1 83 ? 15.754 17.977 2.836 1.00 53.78 83 GLU A C 1
ATOM 685 O O . GLU A 1 83 ? 16.481 18.480 1.986 1.00 53.78 83 GLU A O 1
ATOM 690 N N . ASN A 1 84 ? 16.224 17.684 4.055 1.00 47.84 84 ASN A N 1
ATOM 691 C CA . ASN A 1 84 ? 17.605 17.978 4.473 1.00 47.84 84 ASN A CA 1
ATOM 692 C C . ASN A 1 84 ? 18.649 16.945 3.991 1.00 47.84 84 ASN A C 1
ATOM 694 O O . ASN A 1 84 ? 19.846 17.222 4.010 1.00 47.84 84 ASN A O 1
ATOM 698 N N . ILE A 1 85 ? 18.232 15.740 3.582 1.00 48.28 85 ILE A N 1
ATOM 699 C CA . ILE A 1 85 ? 19.131 14.647 3.154 1.00 48.28 85 ILE A CA 1
ATOM 700 C C . ILE A 1 85 ? 19.434 14.693 1.643 1.00 48.28 85 ILE A C 1
ATOM 702 O O . ILE A 1 85 ? 20.327 13.974 1.187 1.00 48.28 85 ILE A O 1
ATOM 706 N N . GLU A 1 86 ? 18.781 15.555 0.853 1.00 46.88 86 GLU A N 1
ATOM 707 C CA . GLU A 1 86 ? 19.091 15.701 -0.582 1.00 46.88 86 GLU A CA 1
ATOM 708 C C . GLU A 1 86 ? 20.575 16.033 -0.865 1.00 46.88 86 GLU A C 1
ATOM 710 O O . GLU A 1 86 ? 21.071 15.727 -1.950 1.00 46.88 86 GLU A O 1
ATOM 715 N N . GLU A 1 87 ? 21.336 16.516 0.126 1.00 46.66 87 GLU A N 1
ATOM 716 C CA . GLU A 1 87 ? 22.777 16.785 0.006 1.00 46.66 87 GLU A CA 1
ATOM 717 C C . GLU A 1 87 ? 23.709 15.581 0.287 1.00 46.66 87 GLU A C 1
ATOM 719 O O . GLU A 1 87 ? 24.895 15.633 -0.045 1.00 46.66 87 GLU A O 1
ATOM 724 N N . LYS A 1 88 ? 23.219 14.457 0.835 1.00 47.94 88 LYS A N 1
ATOM 725 C CA . LYS A 1 88 ? 24.024 13.236 1.095 1.00 47.94 88 LYS A CA 1
ATOM 726 C C . LYS A 1 88 ? 23.218 11.959 0.842 1.00 47.94 88 LYS A C 1
ATOM 728 O O . LYS A 1 88 ? 22.922 11.195 1.759 1.00 47.94 88 LYS A O 1
ATOM 733 N N . VAL A 1 89 ? 22.835 11.706 -0.406 1.00 57.50 89 VAL A N 1
ATOM 734 C CA . VAL A 1 89 ? 21.992 10.543 -0.729 1.00 57.50 89 VAL A CA 1
ATOM 735 C C . VAL A 1 89 ? 22.836 9.289 -0.975 1.00 57.50 89 VAL A C 1
ATOM 737 O O . VAL A 1 89 ? 23.677 9.261 -1.873 1.00 57.50 89 VAL A O 1
ATOM 740 N N . ASP A 1 90 ? 22.547 8.232 -0.211 1.00 68.19 90 ASP A N 1
ATOM 741 C CA . ASP A 1 90 ? 22.949 6.853 -0.502 1.00 68.19 90 ASP A CA 1
ATOM 742 C C . ASP A 1 90 ? 22.607 6.509 -1.972 1.00 68.19 90 ASP A C 1
ATOM 744 O O . ASP A 1 90 ? 21.431 6.571 -2.361 1.00 68.19 90 ASP A O 1
ATOM 748 N N . PRO A 1 91 ? 23.597 6.142 -2.809 1.00 66.69 91 PRO A N 1
ATOM 749 C CA . PRO A 1 91 ? 23.385 5.829 -4.220 1.00 66.69 91 PRO A CA 1
ATOM 750 C C . PRO A 1 91 ? 22.271 4.802 -4.462 1.00 66.69 91 PRO A C 1
ATOM 752 O O . PRO A 1 91 ? 21.567 4.876 -5.474 1.00 66.69 91 PRO A O 1
ATOM 755 N N . THR A 1 92 ? 22.072 3.866 -3.530 1.00 69.50 92 THR A N 1
ATOM 756 C CA . THR A 1 92 ? 21.053 2.816 -3.640 1.00 69.50 92 THR A CA 1
ATOM 757 C C . THR A 1 92 ? 19.634 3.364 -3.469 1.00 69.50 92 THR A C 1
ATOM 759 O O . THR A 1 92 ? 18.741 3.002 -4.243 1.00 69.50 92 THR A O 1
ATOM 762 N N . LYS A 1 93 ? 19.431 4.317 -2.548 1.00 77.19 93 LYS A N 1
ATOM 763 C CA . LYS A 1 93 ? 18.158 5.029 -2.342 1.00 77.19 93 LYS A CA 1
ATOM 764 C C . LYS A 1 93 ? 17.790 5.871 -3.560 1.00 77.19 93 LYS A C 1
ATOM 766 O O . LYS A 1 93 ? 16.667 5.780 -4.057 1.00 77.19 93 LYS A O 1
ATOM 771 N N . LYS A 1 94 ? 18.746 6.635 -4.099 1.00 79.88 94 LYS A N 1
ATOM 772 C CA . LYS A 1 94 ? 18.523 7.462 -5.300 1.00 79.88 94 LYS A CA 1
ATOM 773 C C . LYS A 1 94 ? 18.142 6.609 -6.511 1.00 79.88 94 LYS A C 1
ATOM 775 O O . LYS A 1 94 ? 17.256 6.980 -7.287 1.00 79.88 94 LYS A O 1
ATOM 780 N N . LEU A 1 95 ? 18.782 5.447 -6.659 1.00 83.88 95 LEU A N 1
ATOM 781 C CA . LEU A 1 95 ? 18.455 4.495 -7.715 1.00 83.88 95 LEU A CA 1
ATOM 782 C C . LEU A 1 95 ? 17.035 3.940 -7.544 1.00 83.88 95 LEU A C 1
ATOM 784 O O . LEU A 1 95 ? 16.260 3.970 -8.499 1.00 83.88 95 LEU A O 1
ATOM 788 N N . ALA A 1 96 ? 16.661 3.504 -6.337 1.00 83.62 96 ALA A N 1
ATOM 789 C CA . ALA A 1 96 ? 15.314 3.012 -6.042 1.00 83.62 96 ALA A CA 1
ATOM 790 C C . ALA A 1 96 ? 14.226 4.059 -6.340 1.00 83.62 96 ALA A C 1
ATOM 792 O O . ALA A 1 96 ? 13.249 3.750 -7.024 1.00 83.62 96 ALA A O 1
ATOM 793 N N . GLN A 1 97 ? 14.427 5.309 -5.920 1.00 82.94 97 GLN A N 1
ATOM 794 C CA . GLN A 1 97 ? 13.512 6.421 -6.207 1.00 82.94 97 GLN A CA 1
ATOM 795 C C . GLN A 1 97 ? 13.420 6.739 -7.710 1.00 82.94 97 GLN A C 1
ATOM 797 O O . GLN A 1 97 ? 12.344 7.045 -8.228 1.00 82.94 97 GLN A O 1
ATOM 802 N N . SER A 1 98 ? 14.530 6.625 -8.443 1.00 85.19 98 SER A N 1
ATOM 803 C CA . SER A 1 98 ? 14.539 6.817 -9.899 1.00 85.19 98 SER A CA 1
ATOM 804 C C . SER A 1 98 ? 13.754 5.716 -10.617 1.00 85.19 98 SER A C 1
ATOM 806 O O . SER A 1 98 ? 12.954 6.009 -11.505 1.00 85.19 98 SER A O 1
ATOM 808 N N . ILE A 1 99 ? 13.925 4.457 -10.197 1.00 87.25 99 ILE A N 1
ATOM 809 C CA . ILE A 1 99 ? 13.144 3.312 -10.692 1.00 87.25 99 ILE A CA 1
ATOM 810 C C . ILE A 1 99 ? 11.655 3.549 -10.441 1.00 87.25 99 ILE A C 1
ATOM 812 O O . ILE A 1 99 ? 10.844 3.424 -11.356 1.00 87.25 99 ILE A O 1
ATOM 816 N N . HIS A 1 100 ? 11.311 3.946 -9.218 1.00 85.62 100 HIS A N 1
ATOM 817 C CA . HIS A 1 100 ? 9.950 4.259 -8.810 1.00 85.62 100 HIS A CA 1
ATOM 818 C C . HIS A 1 100 ? 9.295 5.317 -9.713 1.00 85.62 100 HIS A C 1
ATOM 820 O O . HIS A 1 100 ? 8.222 5.083 -10.274 1.00 85.62 100 HIS A O 1
ATOM 826 N N . LYS A 1 101 ? 9.983 6.443 -9.947 1.00 85.00 101 LYS A N 1
ATOM 827 C CA . LYS A 1 101 ? 9.510 7.513 -10.838 1.00 85.00 101 LYS A CA 1
ATOM 828 C C . LYS A 1 101 ? 9.272 7.015 -12.264 1.00 85.00 101 LYS A C 1
ATOM 830 O O . LYS A 1 101 ? 8.274 7.379 -12.882 1.00 85.00 101 LYS A O 1
ATOM 835 N N . ILE A 1 102 ? 10.167 6.174 -12.783 1.00 85.69 102 ILE A N 1
ATOM 836 C CA . ILE A 1 102 ? 10.027 5.611 -14.128 1.00 85.69 102 ILE A CA 1
ATOM 837 C C . ILE A 1 102 ? 8.798 4.697 -14.211 1.00 85.69 102 ILE A C 1
ATOM 839 O O . ILE A 1 102 ? 8.034 4.827 -15.168 1.00 85.69 102 ILE A O 1
ATOM 843 N N . ILE A 1 103 ? 8.594 3.801 -13.238 1.00 85.12 103 ILE A N 1
ATOM 844 C CA . ILE A 1 103 ? 7.446 2.877 -13.226 1.00 85.12 103 ILE A CA 1
ATOM 845 C C . ILE A 1 103 ? 6.136 3.669 -13.226 1.00 85.12 103 ILE A C 1
ATOM 847 O O . ILE A 1 103 ? 5.268 3.405 -14.053 1.00 85.12 103 ILE A O 1
ATOM 851 N N . LYS A 1 104 ? 6.028 4.693 -12.371 1.00 80.69 104 LYS A N 1
ATOM 852 C CA . LYS A 1 104 ? 4.822 5.526 -12.249 1.00 80.69 104 LYS A CA 1
ATOM 853 C C . LYS A 1 104 ? 4.470 6.277 -13.537 1.00 80.69 104 LYS A C 1
ATOM 855 O O . LYS A 1 104 ? 3.301 6.426 -13.870 1.00 80.69 104 LYS A O 1
ATOM 860 N N . GLN A 1 105 ? 5.478 6.725 -14.286 1.00 82.38 105 GLN A N 1
ATOM 861 C CA . GLN A 1 105 ? 5.283 7.406 -15.572 1.00 82.38 105 GLN A CA 1
ATOM 862 C C . GLN A 1 105 ? 4.912 6.454 -16.721 1.00 82.38 105 GLN A C 1
ATOM 864 O O . GLN A 1 105 ? 4.460 6.919 -17.761 1.00 82.38 105 GLN A O 1
ATOM 869 N N . ASN A 1 106 ? 5.121 5.142 -16.562 1.00 78.94 106 ASN A N 1
ATOM 870 C CA . ASN A 1 106 ? 4.988 4.147 -17.634 1.00 78.94 106 ASN A CA 1
ATOM 871 C C . ASN A 1 106 ? 4.051 2.989 -17.246 1.00 78.94 106 ASN A C 1
ATOM 873 O O . ASN A 1 106 ? 4.198 1.879 -17.751 1.00 78.94 106 ASN A O 1
ATOM 877 N N . THR A 1 107 ? 3.069 3.238 -16.372 1.00 71.62 107 THR A N 1
ATOM 878 C CA . THR A 1 107 ? 2.196 2.212 -15.771 1.00 71.62 107 THR A CA 1
ATOM 879 C C . THR A 1 107 ? 1.501 1.293 -16.788 1.00 71.62 107 THR A C 1
ATOM 881 O O . THR A 1 107 ? 1.303 0.112 -16.493 1.00 71.62 107 THR A O 1
ATOM 884 N N . PHE A 1 108 ? 1.163 1.802 -17.979 1.00 69.31 108 PHE A N 1
ATOM 885 C CA . PHE A 1 108 ? 0.452 1.065 -19.039 1.00 69.31 108 PHE A CA 1
ATOM 886 C C . PHE A 1 108 ? 1.266 0.827 -20.311 1.00 69.31 108 PHE A C 1
ATOM 888 O O . PHE A 1 108 ? 0.753 0.227 -21.252 1.00 69.31 108 PHE A O 1
ATOM 895 N N . ALA A 1 109 ? 2.513 1.292 -20.362 1.00 68.12 109 ALA A N 1
ATOM 896 C CA . ALA A 1 109 ? 3.377 1.017 -21.500 1.00 68.12 109 ALA A CA 1
ATOM 897 C C . ALA A 1 109 ? 3.882 -0.433 -21.440 1.00 68.12 109 ALA A C 1
ATOM 899 O O . ALA A 1 109 ? 4.085 -0.983 -20.353 1.00 68.12 109 ALA A O 1
ATOM 900 N N . GLU A 1 110 ? 4.137 -1.040 -22.602 1.00 66.69 110 GLU A N 1
ATOM 901 C CA . GLU A 1 110 ? 4.976 -2.237 -22.686 1.00 66.69 110 GLU A CA 1
ATOM 902 C C . GLU A 1 110 ? 6.395 -1.853 -22.264 1.00 66.69 110 GLU A C 1
ATOM 904 O O . GLU A 1 110 ? 7.208 -1.379 -23.053 1.00 66.69 110 GLU A O 1
ATOM 909 N N . PHE A 1 111 ? 6.659 -1.972 -20.972 1.00 71.81 111 PHE A N 1
ATOM 910 C CA . PHE A 1 111 ? 7.906 -1.549 -20.369 1.00 71.81 111 PHE A CA 1
ATOM 911 C C . PHE A 1 111 ? 8.511 -2.739 -19.621 1.00 71.81 111 PHE A C 1
ATOM 913 O O . PHE A 1 111 ? 7.817 -3.558 -19.023 1.00 71.81 111 PHE A O 1
ATOM 920 N N . THR A 1 112 ? 9.816 -2.941 -19.701 1.00 82.06 112 THR A N 1
ATOM 921 C CA . THR A 1 112 ? 10.441 -4.116 -19.085 1.00 82.06 112 THR A CA 1
ATOM 922 C C . THR A 1 112 ? 11.464 -3.701 -18.044 1.00 82.06 112 THR A C 1
ATOM 924 O O . THR A 1 112 ? 11.999 -2.593 -18.057 1.00 82.06 112 THR A O 1
ATOM 927 N N . LEU A 1 113 ? 11.805 -4.625 -17.142 1.00 84.69 113 LEU A N 1
ATOM 928 C CA . LEU A 1 113 ? 12.941 -4.435 -16.234 1.00 84.69 113 LEU A CA 1
ATOM 929 C C . LEU A 1 113 ? 14.240 -4.136 -16.998 1.00 84.69 113 LEU A C 1
ATOM 931 O O . LEU A 1 113 ? 15.094 -3.405 -16.498 1.00 84.69 113 LEU A O 1
ATOM 935 N N . ARG A 1 114 ? 14.381 -4.670 -18.219 1.00 86.69 114 ARG A N 1
ATOM 936 C CA . ARG A 1 114 ? 15.516 -4.385 -19.099 1.00 86.69 114 ARG A CA 1
ATOM 937 C C . ARG A 1 114 ? 15.502 -2.931 -19.575 1.00 86.69 114 ARG A C 1
ATOM 939 O O . ARG A 1 114 ? 16.567 -2.321 -19.617 1.00 86.69 114 ARG A O 1
ATOM 946 N N . ASP A 1 115 ? 14.335 -2.362 -19.861 1.00 88.00 115 ASP A N 1
ATOM 947 C CA . ASP A 1 115 ? 14.210 -0.953 -20.257 1.00 88.00 115 ASP A CA 1
ATOM 948 C C . ASP A 1 115 ? 14.523 -0.008 -19.095 1.00 88.00 115 ASP A C 1
ATOM 950 O O . ASP A 1 115 ? 15.242 0.974 -19.282 1.00 88.00 115 ASP A O 1
ATOM 954 N N . ILE A 1 116 ? 14.079 -0.347 -17.876 1.00 87.94 116 ILE A N 1
ATOM 955 C CA . ILE A 1 116 ? 14.451 0.374 -16.645 1.00 87.94 116 ILE A CA 1
ATOM 956 C C . ILE A 1 116 ? 15.970 0.367 -16.466 1.00 87.94 116 ILE A C 1
ATOM 958 O O . ILE A 1 116 ? 16.582 1.419 -16.283 1.00 87.94 116 ILE A O 1
ATOM 962 N N . ALA A 1 117 ? 16.579 -0.818 -16.545 1.00 90.12 117 ALA A N 1
ATOM 963 C CA . ALA A 1 117 ? 18.017 -0.993 -16.388 1.00 90.12 117 ALA A CA 1
ATOM 964 C C . ALA A 1 117 ? 18.801 -0.190 -17.437 1.00 90.12 117 ALA A C 1
ATOM 966 O O . ALA A 1 117 ? 19.701 0.572 -17.082 1.00 90.12 117 ALA A O 1
ATOM 967 N N . LYS A 1 118 ? 18.394 -0.267 -18.710 1.00 89.81 118 LYS A N 1
ATOM 968 C CA . LYS A 1 118 ? 19.009 0.485 -19.811 1.00 89.81 118 LYS A CA 1
ATOM 969 C C . LYS A 1 118 ? 18.891 1.997 -19.612 1.00 89.81 118 LYS A C 1
ATOM 971 O O . LYS A 1 118 ? 19.879 2.704 -19.783 1.00 89.81 118 LYS A O 1
ATOM 976 N N . LYS A 1 119 ? 17.714 2.496 -19.221 1.00 87.94 119 LYS A N 1
ATOM 977 C CA . LYS A 1 119 ? 17.461 3.932 -19.006 1.00 87.94 119 LYS A CA 1
ATOM 978 C C . LYS A 1 119 ? 18.286 4.512 -17.856 1.00 87.94 119 LYS A C 1
ATOM 980 O O . LYS A 1 119 ? 18.643 5.683 -17.897 1.00 87.94 119 LYS A O 1
ATOM 985 N N . LEU A 1 120 ? 18.586 3.697 -16.849 1.00 88.31 120 LEU A N 1
ATOM 986 C CA . LEU A 1 120 ? 19.350 4.095 -15.666 1.00 88.31 120 LEU A CA 1
ATOM 987 C C . LEU A 1 120 ? 20.845 3.754 -15.758 1.00 88.31 120 LEU A C 1
ATOM 989 O O . LEU A 1 120 ? 21.561 3.956 -14.782 1.00 88.31 120 LEU A O 1
ATOM 993 N N . GLY A 1 121 ? 21.320 3.212 -16.888 1.00 89.06 121 GLY A N 1
ATOM 994 C CA . GLY A 1 121 ? 22.715 2.782 -17.036 1.00 89.06 121 GLY A CA 1
ATOM 995 C C . GLY A 1 121 ? 23.127 1.708 -16.021 1.00 89.06 121 GLY A C 1
ATOM 996 O O . GLY A 1 121 ? 24.274 1.673 -15.587 1.00 89.06 121 GLY A O 1
ATOM 997 N N . SER A 1 122 ? 22.186 0.858 -15.603 1.00 89.94 122 SER A N 1
ATOM 998 C CA . SER A 1 122 ? 22.381 -0.163 -14.571 1.00 89.94 122 SER A CA 1
ATOM 999 C C . SER A 1 122 ? 22.064 -1.561 -15.107 1.00 89.94 122 SER A C 1
ATOM 1001 O O . SER A 1 122 ? 21.615 -1.726 -16.241 1.00 89.94 122 SER A O 1
ATOM 1003 N N . ASN A 1 123 ? 22.290 -2.594 -14.294 1.00 92.19 123 ASN A N 1
ATOM 1004 C CA . ASN A 1 123 ? 21.894 -3.963 -14.621 1.00 92.19 123 ASN A CA 1
ATOM 1005 C C . ASN A 1 123 ? 20.594 -4.353 -13.891 1.00 92.19 123 ASN A C 1
ATOM 1007 O O . ASN A 1 123 ? 20.220 -3.762 -12.877 1.00 92.19 123 ASN A O 1
ATOM 1011 N N . ILE A 1 124 ? 19.898 -5.366 -14.417 1.00 92.19 124 ILE A N 1
ATOM 1012 C CA . ILE A 1 124 ? 18.584 -5.803 -13.914 1.00 92.19 124 ILE A CA 1
ATOM 1013 C C . ILE A 1 124 ? 18.653 -6.249 -12.445 1.00 92.19 124 ILE A C 1
ATOM 1015 O O . ILE A 1 124 ? 17.723 -5.976 -11.680 1.00 92.19 124 ILE A O 1
ATOM 1019 N N . SER A 1 125 ? 19.744 -6.906 -12.041 1.00 92.31 125 SER A N 1
ATOM 1020 C CA . SER A 1 125 ? 19.941 -7.382 -10.669 1.00 92.31 125 SER A CA 1
ATOM 1021 C C . SER A 1 125 ? 20.076 -6.218 -9.693 1.00 92.31 125 SER A C 1
ATOM 1023 O O . SER A 1 125 ? 19.385 -6.195 -8.679 1.00 92.31 125 SER A O 1
ATOM 1025 N N . THR A 1 126 ? 20.895 -5.215 -10.022 1.00 90.50 126 THR A N 1
ATOM 1026 C CA . THR A 1 126 ? 21.062 -3.998 -9.221 1.00 90.50 126 THR A CA 1
ATOM 1027 C C . THR A 1 1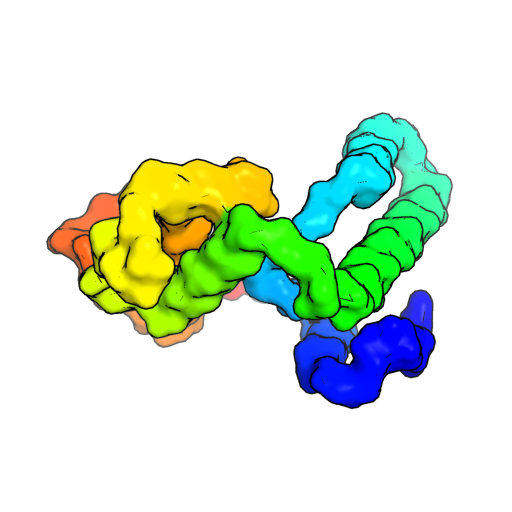26 ? 19.743 -3.247 -9.101 1.00 90.50 126 THR A C 1
ATOM 1029 O O . THR A 1 126 ? 19.354 -2.917 -7.990 1.00 90.50 126 THR A O 1
ATOM 1032 N N . VAL A 1 127 ? 19.017 -3.060 -10.208 1.00 90.06 127 VAL A N 1
ATOM 1033 C CA . VAL A 1 127 ? 17.692 -2.415 -10.222 1.00 90.06 127 VAL A CA 1
ATOM 1034 C C . VAL A 1 127 ? 16.696 -3.143 -9.318 1.00 90.06 127 VAL A C 1
ATOM 1036 O O . VAL A 1 127 ? 16.021 -2.529 -8.492 1.00 90.06 127 VAL A O 1
ATOM 1039 N N . SER A 1 128 ? 16.611 -4.467 -9.446 1.00 89.75 128 SER A N 1
ATOM 1040 C CA . SER A 1 128 ? 15.665 -5.272 -8.667 1.00 89.75 128 SER A CA 1
ATOM 1041 C C . SER A 1 128 ? 16.019 -5.275 -7.181 1.00 89.75 128 SER A C 1
ATOM 1043 O O . SER A 1 128 ? 15.133 -5.127 -6.339 1.00 89.75 128 SER A O 1
ATOM 1045 N N . ASN A 1 129 ? 17.307 -5.409 -6.858 1.00 88.44 129 ASN A N 1
ATOM 1046 C CA . ASN A 1 129 ? 17.790 -5.450 -5.483 1.00 88.44 129 ASN A CA 1
ATOM 1047 C C . ASN A 1 129 ? 17.667 -4.091 -4.803 1.00 88.44 129 ASN A C 1
ATOM 1049 O O . ASN A 1 129 ? 17.137 -4.043 -3.699 1.00 88.44 129 ASN A O 1
ATOM 1053 N N . SER A 1 130 ? 18.066 -2.998 -5.460 1.00 85.62 130 SER A N 1
ATOM 1054 C CA . SER A 1 130 ? 17.955 -1.656 -4.881 1.00 85.62 130 SER A CA 1
ATOM 1055 C C . SER A 1 130 ? 16.500 -1.304 -4.593 1.00 85.62 130 SER A C 1
ATOM 1057 O O . SER A 1 130 ? 16.182 -0.797 -3.523 1.00 85.62 130 SER A O 1
ATOM 1059 N N . PHE A 1 131 ? 15.592 -1.630 -5.519 1.00 86.88 131 PHE A N 1
ATOM 1060 C CA . PHE A 1 131 ? 14.169 -1.386 -5.318 1.00 86.88 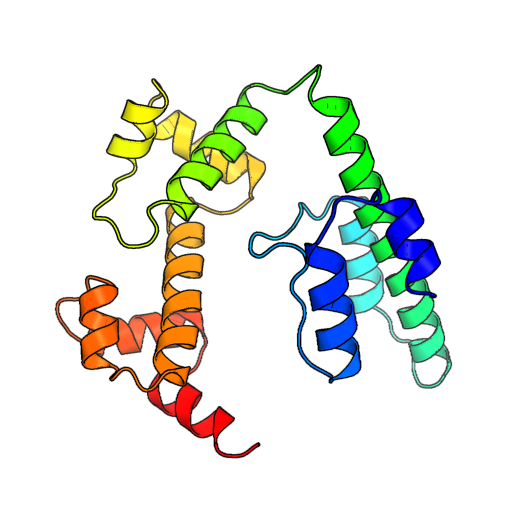131 PHE A CA 1
ATOM 1061 C C . PHE A 1 131 ? 13.605 -2.234 -4.175 1.00 86.88 131 PHE A C 1
ATOM 1063 O O . PHE A 1 131 ? 12.925 -1.704 -3.303 1.00 86.88 131 PHE A O 1
ATOM 1070 N N . LYS A 1 132 ? 13.920 -3.536 -4.134 1.00 85.06 132 LYS A N 1
ATOM 1071 C CA . LYS A 1 132 ? 13.437 -4.434 -3.076 1.00 85.06 132 LYS A CA 1
ATOM 1072 C C . LYS A 1 132 ? 14.011 -4.089 -1.704 1.00 85.06 132 LYS A C 1
ATOM 1074 O O . LYS A 1 132 ? 13.297 -4.207 -0.718 1.00 85.06 132 LYS A O 1
ATOM 1079 N N . GLN A 1 133 ? 15.273 -3.681 -1.625 1.00 81.44 133 GLN A N 1
ATOM 1080 C CA . GLN A 1 133 ? 15.890 -3.250 -0.370 1.00 81.44 133 GLN A CA 1
ATOM 1081 C C . GLN A 1 133 ? 15.244 -1.971 0.156 1.00 81.44 133 GLN A C 1
ATOM 1083 O O . GLN A 1 133 ? 15.028 -1.864 1.356 1.00 81.44 133 GLN A O 1
ATOM 1088 N N . HIS A 1 134 ? 14.914 -1.033 -0.735 1.00 80.81 134 HIS A N 1
ATOM 1089 C CA . HIS A 1 134 ? 14.364 0.257 -0.336 1.00 80.81 134 HIS A CA 1
ATOM 1090 C C . HIS A 1 134 ? 12.853 0.231 -0.059 1.00 80.81 134 HIS A C 1
ATOM 1092 O O . HIS A 1 134 ? 12.400 0.844 0.898 1.00 80.81 134 HIS A O 1
ATOM 1098 N N . TYR A 1 135 ? 12.071 -0.468 -0.887 1.00 77.06 135 TYR A N 1
ATOM 1099 C CA . TYR A 1 135 ? 10.604 -0.510 -0.796 1.00 77.06 135 TYR A CA 1
ATOM 1100 C C . TYR A 1 135 ? 10.063 -1.802 -0.172 1.00 77.06 135 TYR A C 1
ATOM 1102 O O . TYR A 1 135 ? 8.852 -1.970 -0.064 1.00 77.06 135 TYR A O 1
ATOM 1110 N N . HIS A 1 136 ? 10.934 -2.751 0.185 1.00 83.12 136 HIS A N 1
ATOM 1111 C CA . HIS A 1 136 ? 10.582 -4.060 0.759 1.00 83.12 136 HIS A CA 1
ATOM 1112 C C . HIS A 1 136 ? 9.629 -4.922 -0.091 1.00 83.12 136 HIS A C 1
ATOM 1114 O O . HIS A 1 136 ? 9.145 -5.961 0.355 1.00 83.12 136 HIS A O 1
ATOM 1120 N N . ILE A 1 137 ? 9.416 -4.548 -1.353 1.00 84.00 137 ILE A N 1
ATOM 1121 C CA . ILE A 1 137 ? 8.591 -5.260 -2.331 1.00 84.00 137 ILE A CA 1
ATOM 1122 C C . ILE A 1 137 ? 9.309 -5.318 -3.674 1.00 84.00 137 ILE A C 1
ATOM 1124 O O . ILE A 1 137 ? 10.188 -4.513 -3.979 1.00 84.00 137 ILE A O 1
ATOM 1128 N N . THR A 1 138 ? 8.947 -6.287 -4.508 1.00 87.38 138 THR A N 1
ATOM 1129 C CA . THR A 1 138 ? 9.511 -6.370 -5.859 1.00 87.38 138 THR A CA 1
ATOM 1130 C C . THR A 1 138 ? 8.908 -5.305 -6.774 1.00 87.38 138 THR A C 1
ATOM 1132 O O . THR A 1 138 ? 7.747 -4.923 -6.624 1.00 87.38 138 THR A O 1
ATOM 1135 N N . ILE A 1 139 ? 9.671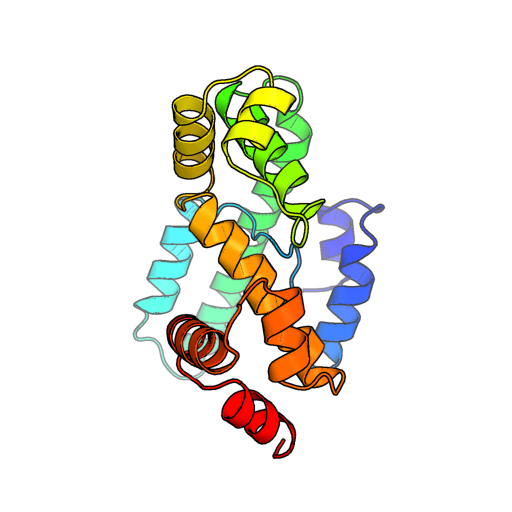 -4.893 -7.790 1.00 87.75 139 ILE A N 1
ATOM 1136 C CA . ILE A 1 139 ? 9.192 -3.996 -8.854 1.00 87.75 139 ILE A CA 1
ATOM 1137 C C . ILE A 1 139 ? 7.907 -4.534 -9.493 1.00 87.75 139 ILE A C 1
ATOM 1139 O O . ILE A 1 139 ? 6.965 -3.783 -9.714 1.00 87.75 139 ILE A O 1
ATOM 1143 N N . PHE A 1 140 ? 7.844 -5.843 -9.750 1.00 85.69 140 PHE A N 1
ATOM 1144 C CA . PHE A 1 140 ? 6.674 -6.479 -10.352 1.00 85.69 140 PHE A CA 1
ATOM 1145 C C . PHE A 1 140 ? 5.429 -6.392 -9.460 1.00 85.69 140 PHE A C 1
ATOM 1147 O O . PHE A 1 140 ? 4.343 -6.096 -9.951 1.00 85.69 140 PHE A O 1
ATOM 1154 N N . GLN A 1 141 ? 5.574 -6.626 -8.151 1.00 83.94 141 GLN A N 1
ATOM 1155 C CA . GLN A 1 141 ? 4.469 -6.462 -7.201 1.00 83.94 141 GLN A CA 1
ATOM 1156 C C . GLN A 1 141 ? 3.991 -5.013 -7.171 1.00 83.94 141 GLN A C 1
ATOM 1158 O O . GLN A 1 141 ? 2.803 -4.766 -7.351 1.00 83.94 141 GLN A O 1
ATOM 1163 N N . TYR A 1 142 ? 4.914 -4.064 -7.005 1.00 86.12 142 TYR A N 1
ATOM 1164 C CA . TYR A 1 142 ? 4.584 -2.642 -6.978 1.00 86.12 142 TYR A CA 1
ATOM 1165 C C . TYR A 1 142 ? 3.871 -2.198 -8.264 1.00 86.12 142 TYR A C 1
ATOM 1167 O O . TYR A 1 142 ? 2.817 -1.568 -8.214 1.00 86.12 142 TYR A O 1
ATOM 1175 N N . TRP A 1 143 ? 4.388 -2.601 -9.423 1.00 85.62 143 TRP A N 1
ATOM 1176 C CA . TRP A 1 143 ? 3.791 -2.247 -10.702 1.00 85.62 143 TRP A CA 1
ATOM 1177 C C . TRP A 1 143 ? 2.394 -2.860 -10.884 1.00 85.62 143 TRP A C 1
ATOM 1179 O O . TRP A 1 143 ? 1.462 -2.164 -11.285 1.00 85.62 143 TRP A O 1
ATOM 1189 N N . ASN A 1 144 ? 2.192 -4.128 -10.521 1.00 84.75 144 ASN A N 1
ATOM 1190 C CA . ASN A 1 144 ? 0.853 -4.718 -10.554 1.00 84.75 144 ASN A CA 1
ATOM 1191 C C . ASN A 1 144 ? -0.120 -3.997 -9.619 1.00 84.75 144 ASN A C 1
ATOM 1193 O O . ASN A 1 144 ? -1.262 -3.783 -10.013 1.00 84.75 144 ASN A O 1
ATOM 1197 N N . ASN A 1 145 ? 0.322 -3.576 -8.430 1.00 85.44 145 ASN A N 1
ATOM 1198 C CA . ASN A 1 145 ? -0.520 -2.813 -7.507 1.00 85.44 145 ASN A CA 1
ATOM 1199 C C . ASN A 1 145 ? -1.000 -1.503 -8.148 1.00 85.44 145 ASN A C 1
ATOM 1201 O O . ASN A 1 145 ? -2.188 -1.193 -8.075 1.00 85.44 145 ASN A O 1
ATOM 1205 N N . LEU A 1 146 ? -0.113 -0.766 -8.829 1.00 84.50 146 LEU A N 1
ATOM 1206 C CA . LEU A 1 146 ? -0.493 0.444 -9.569 1.00 84.50 146 LEU A CA 1
ATOM 1207 C C . LEU A 1 146 ? -1.542 0.140 -10.644 1.00 84.50 146 LEU A C 1
ATOM 1209 O O . LEU A 1 146 ? -2.590 0.781 -10.693 1.00 84.50 146 LEU A O 1
ATOM 1213 N N . ARG A 1 147 ? -1.295 -0.883 -11.469 1.00 86.31 147 ARG A N 1
ATOM 1214 C CA . ARG A 1 147 ? -2.200 -1.274 -12.561 1.00 86.31 147 ARG A CA 1
ATOM 1215 C C . ARG A 1 147 ? -3.572 -1.703 -12.044 1.00 86.31 147 ARG A C 1
ATOM 1217 O O . ARG A 1 147 ? -4.591 -1.300 -12.594 1.00 86.31 147 ARG A O 1
ATOM 1224 N N . PHE A 1 148 ? -3.620 -2.475 -10.961 1.00 88.50 148 PHE A N 1
ATOM 1225 C CA . PHE A 1 148 ? -4.878 -2.913 -10.358 1.00 88.50 148 PHE A CA 1
ATOM 1226 C C . PHE A 1 148 ? -5.622 -1.795 -9.622 1.00 88.50 148 PHE A C 1
ATOM 1228 O O . PHE A 1 148 ? -6.855 -1.791 -9.603 1.00 88.50 148 PHE A O 1
ATOM 1235 N N . ASN A 1 149 ? -4.912 -0.833 -9.034 1.00 86.62 149 ASN A N 1
ATOM 1236 C CA . ASN A 1 149 ? -5.542 0.358 -8.470 1.00 86.62 149 ASN A CA 1
ATOM 1237 C C . ASN A 1 149 ? -6.205 1.206 -9.557 1.00 86.62 149 ASN A C 1
ATOM 1239 O O . ASN A 1 149 ? -7.346 1.625 -9.378 1.00 86.62 149 ASN A O 1
ATOM 1243 N N . GLU A 1 150 ? -5.553 1.376 -10.701 1.00 87.38 150 GLU A N 1
ATOM 1244 C CA . GLU A 1 150 ? -6.164 2.031 -11.857 1.00 87.38 150 GLU A CA 1
ATOM 1245 C C . GLU A 1 150 ? -7.324 1.226 -12.447 1.00 87.38 150 GLU A C 1
ATOM 1247 O O . GLU A 1 150 ? -8.363 1.794 -12.768 1.00 87.38 150 GLU A O 1
ATOM 1252 N N . ALA A 1 151 ? -7.224 -0.105 -12.493 1.00 89.75 151 ALA A N 1
ATOM 1253 C CA . ALA A 1 151 ? -8.336 -0.953 -12.912 1.00 89.75 151 ALA A CA 1
ATOM 1254 C C . ALA A 1 151 ? -9.592 -0.741 -12.043 1.00 89.75 151 ALA A C 1
ATOM 1256 O O . ALA A 1 151 ? -10.697 -0.700 -12.575 1.00 89.75 151 ALA A O 1
ATOM 1257 N N . LYS A 1 152 ? -9.445 -0.540 -10.723 1.00 89.69 152 LYS A N 1
ATOM 1258 C CA . LYS A 1 152 ? -10.574 -0.155 -9.853 1.00 89.69 152 LYS A CA 1
ATOM 1259 C C . LYS A 1 152 ? -11.165 1.199 -10.241 1.00 89.69 152 LYS A C 1
ATOM 1261 O O . LYS A 1 152 ? -12.383 1.309 -10.320 1.00 89.69 152 LYS A O 1
ATOM 1266 N N . LYS A 1 153 ? -10.326 2.208 -10.505 1.00 88.25 153 LYS A N 1
ATOM 1267 C CA . LYS A 1 153 ? -10.789 3.533 -10.956 1.00 88.25 153 LYS A CA 1
ATOM 1268 C C . LYS A 1 153 ? -11.548 3.427 -12.286 1.00 88.25 153 LYS A C 1
ATOM 1270 O O . LYS A 1 153 ? -12.603 4.029 -12.436 1.00 88.25 153 LYS A O 1
ATOM 1275 N N . MET A 1 154 ? -11.057 2.616 -13.225 1.00 89.81 154 MET A N 1
ATOM 1276 C CA . MET A 1 154 ? -11.721 2.363 -14.510 1.00 89.81 154 MET A CA 1
ATOM 1277 C C . MET A 1 154 ? -13.070 1.659 -14.339 1.00 89.81 154 MET A C 1
ATOM 1279 O O . MET A 1 154 ? -14.034 2.069 -14.978 1.00 89.81 154 MET A O 1
ATOM 1283 N N . LEU A 1 155 ? -13.166 0.660 -13.451 1.00 90.38 155 LEU A N 1
ATOM 1284 C CA . LEU A 1 155 ? -14.443 0.006 -13.136 1.00 90.38 155 LEU A CA 1
ATOM 1285 C C . LEU A 1 155 ? -15.486 1.045 -12.699 1.00 90.38 155 LEU A C 1
ATOM 1287 O O . LEU A 1 155 ? -16.579 1.085 -13.252 1.00 90.38 155 LEU A O 1
ATOM 1291 N N . LEU A 1 156 ? -15.126 1.940 -11.776 1.00 87.00 156 LEU A N 1
ATOM 1292 C CA . LEU A 1 156 ? -16.031 2.989 -11.288 1.00 87.00 156 LEU A CA 1
ATOM 1293 C C . LEU A 1 156 ? -16.421 4.016 -12.365 1.00 87.00 156 LEU A C 1
ATOM 1295 O O . LEU A 1 156 ? -17.470 4.641 -12.261 1.00 87.00 156 LEU A O 1
ATOM 1299 N N . ASN A 1 157 ? -15.616 4.155 -13.420 1.00 88.75 157 ASN A N 1
ATOM 1300 C CA . ASN A 1 157 ? -15.871 5.045 -14.553 1.00 88.75 157 ASN A CA 1
ATOM 1301 C C . ASN A 1 157 ? -16.556 4.333 -15.736 1.00 88.75 157 ASN A C 1
ATOM 1303 O O . ASN A 1 157 ? -16.366 4.727 -16.885 1.00 88.75 157 ASN A O 1
ATOM 1307 N N . ASN A 1 158 ? -17.347 3.290 -15.465 1.00 87.06 158 ASN A N 1
ATOM 1308 C CA . ASN A 1 158 ? -18.157 2.550 -16.444 1.00 87.06 158 ASN A CA 1
ATOM 1309 C C . ASN A 1 158 ? -17.374 1.831 -17.556 1.00 87.06 158 ASN A C 1
ATOM 1311 O O . ASN A 1 158 ? -17.959 1.465 -18.576 1.00 87.06 158 ASN A O 1
ATOM 1315 N N . TYR A 1 159 ? -16.077 1.573 -17.371 1.00 91.06 159 TYR A N 1
ATOM 1316 C CA . TYR A 1 159 ? -15.351 0.697 -18.289 1.00 91.06 159 TYR A CA 1
ATOM 1317 C C . TYR A 1 159 ? -15.775 -0.755 -18.064 1.00 91.06 159 TYR A C 1
ATOM 1319 O O . TYR A 1 159 ? -15.860 -1.240 -16.931 1.00 91.06 159 TYR A O 1
ATOM 1327 N N . SER A 1 160 ? -15.986 -1.489 -19.151 1.00 92.19 160 SER A N 1
ATOM 1328 C CA . SER A 1 160 ? -16.281 -2.915 -19.075 1.00 92.19 160 SER A CA 1
ATOM 1329 C C . SER A 1 160 ? -15.051 -3.711 -18.632 1.00 92.19 160 SER A C 1
ATOM 1331 O O . SER A 1 160 ? -13.907 -3.395 -18.965 1.00 92.19 160 SER A O 1
ATOM 1333 N N . VAL A 1 161 ? -15.278 -4.838 -17.948 1.00 92.00 161 VAL A N 1
ATOM 1334 C CA . VAL A 1 161 ? -14.205 -5.768 -17.541 1.00 92.00 161 VAL A CA 1
ATOM 1335 C C . VAL A 1 161 ? -13.343 -6.201 -18.738 1.00 92.00 161 VAL A C 1
ATOM 1337 O O . VAL A 1 161 ? -12.140 -6.416 -18.596 1.00 92.00 161 VAL A O 1
ATOM 1340 N N . LYS A 1 162 ? -13.941 -6.294 -19.934 1.00 93.50 162 LYS A N 1
ATOM 1341 C CA . LYS A 1 162 ? -13.241 -6.633 -21.178 1.00 93.50 162 LYS A CA 1
ATOM 1342 C C . LYS A 1 162 ? -12.287 -5.524 -21.626 1.00 93.50 162 LYS A C 1
ATOM 1344 O O . LYS A 1 162 ? -11.149 -5.830 -21.968 1.00 93.50 162 LYS A O 1
ATOM 1349 N N . GLU A 1 163 ? -12.724 -4.267 -21.620 1.00 92.38 163 GLU A N 1
ATOM 1350 C CA . GLU A 1 163 ? -11.875 -3.119 -21.979 1.00 92.38 163 GLU A CA 1
ATOM 1351 C C . GLU A 1 163 ? -10.712 -2.979 -21.004 1.00 92.38 163 GLU A C 1
ATOM 1353 O O . GLU A 1 163 ? -9.561 -2.860 -21.421 1.00 92.38 163 GLU A O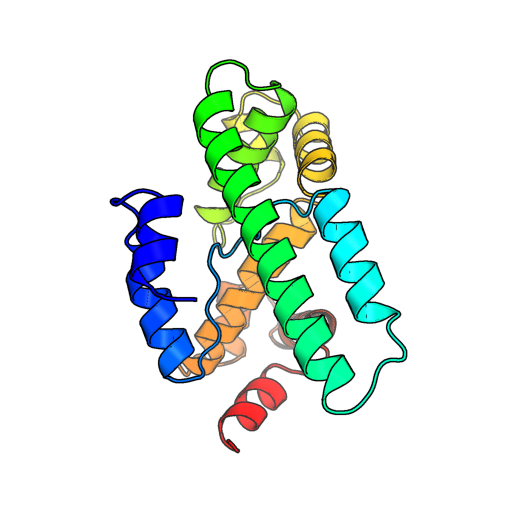 1
ATOM 1358 N N . ILE A 1 164 ? -10.994 -3.100 -19.707 1.00 92.12 164 ILE A N 1
ATOM 1359 C CA . ILE A 1 164 ? -9.966 -3.034 -18.668 1.00 92.12 164 ILE A CA 1
ATOM 1360 C C . ILE A 1 164 ? -8.954 -4.161 -18.854 1.00 92.12 164 ILE A C 1
ATOM 1362 O O . ILE A 1 164 ? -7.755 -3.910 -18.807 1.00 92.12 164 ILE A O 1
ATOM 1366 N N . ALA A 1 165 ? -9.394 -5.391 -19.131 1.00 91.69 165 ALA A N 1
ATOM 1367 C CA . ALA A 1 165 ? -8.477 -6.497 -19.393 1.00 91.69 165 ALA A CA 1
ATOM 1368 C C . ALA A 1 165 ? -7.512 -6.190 -20.553 1.00 91.69 165 ALA A C 1
ATOM 1370 O O . ALA A 1 165 ? -6.316 -6.451 -20.422 1.00 91.69 165 ALA A O 1
ATOM 1371 N N . ILE A 1 166 ? -8.005 -5.583 -21.639 1.00 90.19 166 ILE A N 1
ATOM 1372 C CA . ILE A 1 166 ? -7.190 -5.183 -22.796 1.00 90.19 166 ILE A CA 1
ATOM 1373 C C . ILE A 1 166 ? -6.175 -4.102 -22.404 1.00 90.19 166 ILE A C 1
ATOM 1375 O O . ILE A 1 166 ? -4.988 -4.266 -22.681 1.00 90.19 166 ILE A O 1
ATOM 1379 N N . ILE A 1 167 ? -6.600 -3.043 -21.705 1.00 88.25 167 ILE A N 1
ATOM 1380 C CA . ILE A 1 167 ? -5.707 -1.963 -21.232 1.00 88.25 167 ILE A CA 1
ATOM 1381 C C . ILE A 1 167 ? -4.646 -2.518 -20.2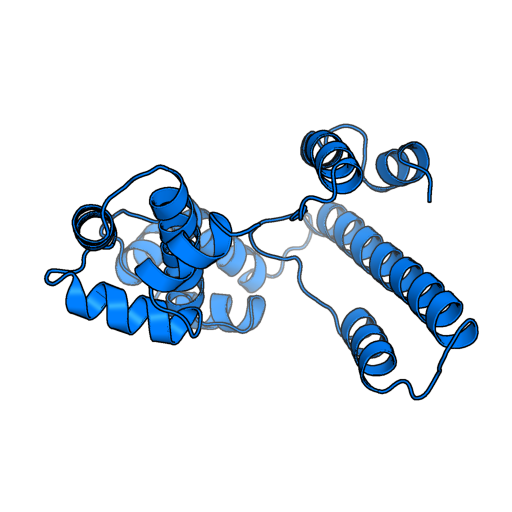67 1.00 88.25 167 ILE A C 1
ATOM 1383 O O . ILE A 1 167 ? -3.479 -2.125 -20.285 1.00 88.25 167 ILE A O 1
ATOM 1387 N N . MET A 1 168 ? -5.025 -3.499 -19.449 1.00 86.25 168 MET A N 1
ATOM 1388 C CA . MET A 1 168 ? -4.125 -4.213 -18.545 1.00 86.25 168 MET A CA 1
ATOM 1389 C C . MET A 1 168 ? -3.294 -5.299 -19.255 1.00 86.25 168 MET A C 1
ATOM 1391 O O . MET A 1 168 ? -2.581 -6.057 -18.592 1.00 86.25 168 MET A O 1
ATOM 1395 N N . GLY A 1 169 ? -3.308 -5.378 -20.587 1.00 84.56 169 GLY A N 1
ATOM 1396 C CA . GLY A 1 169 ? -2.470 -6.294 -21.368 1.00 84.56 169 GLY A CA 1
ATOM 1397 C C . GLY A 1 169 ? -2.829 -7.777 -21.212 1.00 84.56 169 GLY A C 1
ATOM 1398 O O . GLY A 1 169 ? -2.011 -8.647 -21.512 1.00 84.56 169 GLY A O 1
ATOM 1399 N N . TYR A 1 170 ? -4.033 -8.096 -20.732 1.00 87.44 170 TYR A N 1
ATOM 1400 C CA . TYR A 1 170 ? -4.530 -9.467 -20.649 1.00 87.44 170 TYR A CA 1
ATOM 1401 C C . TYR A 1 170 ? -5.230 -9.852 -21.951 1.00 87.44 170 TYR A C 1
ATOM 1403 O O . TYR A 1 170 ? -6.224 -9.251 -22.349 1.00 87.44 170 TYR A O 1
ATOM 1411 N N . LYS A 1 171 ? -4.765 -10.939 -22.577 1.00 87.44 171 LYS A N 1
ATOM 1412 C CA . LYS A 1 171 ? -5.397 -11.505 -23.783 1.00 87.44 171 LYS A CA 1
ATOM 1413 C C . LYS A 1 171 ? -6.801 -12.064 -23.525 1.00 87.44 171 LYS A C 1
ATOM 1415 O O . LYS A 1 171 ? -7.606 -12.148 -24.444 1.00 87.44 171 LYS A O 1
ATOM 1420 N N . ASN A 1 172 ? -7.079 -12.482 -22.289 1.00 92.50 172 ASN A N 1
ATOM 1421 C CA . ASN A 1 172 ? -8.353 -13.069 -21.889 1.00 92.50 172 ASN A CA 1
ATOM 1422 C C . ASN A 1 172 ? -8.907 -12.335 -20.651 1.00 92.50 172 ASN A C 1
ATOM 1424 O O . ASN A 1 172 ? -8.249 -12.361 -19.603 1.00 92.50 172 ASN A O 1
ATOM 1428 N N . PRO A 1 173 ? -10.116 -11.743 -20.727 1.00 92.44 173 PRO A N 1
ATOM 1429 C CA . PRO A 1 173 ? -10.769 -11.094 -19.591 1.00 92.44 173 PRO A CA 1
ATOM 1430 C C . PRO A 1 173 ? -10.928 -11.987 -18.357 1.00 92.44 173 PRO A C 1
ATOM 1432 O O . PRO A 1 173 ? -10.829 -11.500 -17.235 1.00 92.44 173 PRO A O 1
ATOM 1435 N N . ASN A 1 174 ? -11.088 -13.302 -18.530 1.00 93.62 174 ASN A N 1
ATOM 1436 C CA . ASN A 1 174 ? -11.191 -14.230 -17.403 1.00 93.62 174 ASN A CA 1
ATOM 1437 C C . ASN A 1 174 ? -9.888 -14.294 -16.598 1.00 93.62 174 ASN A C 1
ATOM 1439 O O . ASN A 1 174 ? -9.930 -14.335 -15.371 1.00 93.62 174 ASN A O 1
ATOM 1443 N N . HIS A 1 175 ? -8.727 -14.238 -17.261 1.00 93.56 175 HIS A N 1
ATOM 1444 C CA . HIS A 1 175 ? -7.437 -14.198 -16.567 1.00 93.56 175 HIS A CA 1
ATOM 1445 C C . HIS A 1 175 ? -7.250 -12.896 -15.791 1.00 93.56 175 HIS A C 1
ATOM 1447 O O . HIS A 1 175 ? -6.757 -12.934 -14.664 1.00 93.56 175 HIS A O 1
ATOM 1453 N N . PHE A 1 176 ? -7.695 -11.769 -16.356 1.00 93.25 176 PHE A N 1
ATOM 1454 C CA . PHE A 1 176 ? -7.741 -10.505 -15.625 1.00 93.25 176 PHE A CA 1
ATOM 1455 C C . PHE A 1 176 ? -8.627 -10.630 -14.379 1.00 93.25 176 PHE A C 1
ATOM 1457 O O . PHE A 1 176 ? -8.167 -10.319 -13.285 1.00 93.25 176 PHE A O 1
ATOM 1464 N N . SER A 1 177 ? -9.845 -11.163 -14.505 1.00 93.44 177 SER A N 1
ATOM 1465 C CA . SER A 1 177 ? -10.763 -11.345 -13.372 1.00 93.44 177 SER A CA 1
ATOM 1466 C C . SER A 1 177 ? -10.186 -12.246 -12.276 1.00 93.44 177 SER A C 1
ATOM 1468 O O . SER A 1 177 ? -10.303 -11.922 -11.094 1.00 93.44 177 SER A O 1
ATOM 1470 N N . THR A 1 178 ? -9.516 -13.347 -12.635 1.00 93.88 178 THR A N 1
ATOM 1471 C CA . THR A 1 178 ? -8.823 -14.212 -11.663 1.00 93.88 178 THR A CA 1
ATOM 1472 C C . THR A 1 178 ? -7.686 -13.472 -10.961 1.00 93.88 178 THR A C 1
ATOM 1474 O O . THR A 1 178 ? -7.545 -13.577 -9.742 1.00 93.88 178 THR A O 1
ATOM 1477 N N . ALA A 1 179 ? -6.881 -12.710 -11.703 1.00 90.19 179 ALA A N 1
ATOM 1478 C CA . ALA A 1 179 ? -5.769 -11.952 -11.140 1.00 90.19 179 ALA A CA 1
ATOM 1479 C C . ALA A 1 179 ? -6.257 -10.801 -10.241 1.00 90.19 179 ALA A C 1
ATOM 1481 O O . ALA A 1 179 ? -5.725 -10.613 -9.149 1.00 90.19 179 ALA A O 1
ATOM 1482 N N . PHE A 1 180 ? -7.320 -10.104 -10.647 1.00 91.94 180 PHE A N 1
ATOM 1483 C CA . PHE A 1 180 ? -7.991 -9.073 -9.857 1.00 91.94 180 PHE A CA 1
ATOM 1484 C C . PHE A 1 180 ? -8.539 -9.656 -8.551 1.00 91.94 180 PHE A C 1
ATOM 1486 O O . PHE A 1 180 ? -8.252 -9.126 -7.479 1.00 91.94 180 PHE A O 1
ATOM 1493 N N . LYS A 1 181 ? -9.230 -10.804 -8.612 1.00 92.50 181 LYS A N 1
ATOM 1494 C CA . LYS A 1 181 ? -9.715 -11.509 -7.416 1.00 92.50 181 LYS A CA 1
ATOM 1495 C C . LYS A 1 181 ? -8.581 -11.941 -6.500 1.00 92.50 181 LYS A C 1
ATOM 1497 O O . LYS A 1 181 ? -8.695 -11.802 -5.292 1.00 92.50 181 LYS A O 1
ATOM 1502 N N . LYS A 1 182 ? -7.467 -12.428 -7.044 1.00 90.12 182 LYS A N 1
ATOM 1503 C CA . LYS A 1 182 ? -6.288 -12.764 -6.235 1.00 90.12 182 LYS A CA 1
ATOM 1504 C C . LYS A 1 182 ? -5.711 -11.536 -5.522 1.00 90.12 182 LYS A C 1
ATOM 1506 O O . LYS A 1 182 ? -5.161 -11.674 -4.436 1.00 90.12 182 LYS A O 1
ATOM 1511 N N . HIS A 1 183 ? -5.811 -10.363 -6.138 1.00 87.25 183 HIS A N 1
ATOM 1512 C CA . HIS A 1 183 ? -5.243 -9.130 -5.610 1.00 87.25 183 HIS A CA 1
ATOM 1513 C C . HIS A 1 183 ? -6.159 -8.418 -4.596 1.00 87.25 183 HIS A C 1
ATOM 1515 O O . HIS A 1 183 ? -5.662 -7.905 -3.598 1.00 87.25 183 HIS A O 1
ATOM 1521 N N . PHE A 1 184 ? -7.480 -8.417 -4.809 1.00 86.25 184 PHE A N 1
ATOM 1522 C CA . PHE A 1 184 ? -8.455 -7.722 -3.952 1.00 86.25 184 PHE A CA 1
ATOM 1523 C C . PHE A 1 184 ? -9.389 -8.641 -3.156 1.00 86.25 184 PHE A C 1
ATOM 1525 O O . PHE A 1 184 ? -10.268 -8.153 -2.454 1.00 86.25 184 PHE A O 1
ATOM 1532 N N . SER A 1 185 ? -9.227 -9.958 -3.270 1.00 90.56 185 SER A N 1
ATOM 1533 C CA . SER A 1 185 ? -10.095 -10.990 -2.676 1.00 90.56 185 SER A CA 1
ATOM 1534 C C . SER A 1 185 ? -11.546 -11.009 -3.181 1.00 90.56 185 SER A C 1
ATOM 1536 O O . SER A 1 185 ? -12.320 -11.867 -2.766 1.00 90.56 185 SER A O 1
ATOM 1538 N N . ILE A 1 186 ? -11.903 -10.131 -4.121 1.00 91.69 186 ILE A N 1
ATOM 1539 C CA . ILE A 1 186 ? -13.224 -10.012 -4.756 1.00 91.69 186 ILE A CA 1
ATOM 1540 C C . ILE A 1 186 ? -13.067 -9.834 -6.265 1.00 91.69 186 ILE A C 1
ATOM 1542 O O . ILE A 1 186 ? -12.054 -9.325 -6.743 1.00 91.69 186 ILE A O 1
ATOM 1546 N N . THR A 1 187 ? -14.053 -10.271 -7.035 1.00 92.50 187 THR A N 1
ATOM 1547 C CA . THR A 1 187 ? -14.078 -10.129 -8.496 1.00 92.50 187 THR A CA 1
ATOM 1548 C C . THR A 1 187 ? -14.340 -8.678 -8.924 1.00 92.50 187 THR A C 1
ATOM 1550 O O . THR A 1 187 ? -14.892 -7.896 -8.149 1.00 92.50 187 THR A O 1
ATOM 1553 N N . PRO A 1 188 ? -13.999 -8.302 -10.173 1.00 90.62 188 PRO A N 1
ATOM 1554 C CA . PRO A 1 188 ? -14.345 -6.985 -10.715 1.00 90.62 188 PRO A CA 1
ATOM 1555 C C . PRO A 1 188 ? -15.845 -6.659 -10.618 1.00 90.62 188 PRO A C 1
ATOM 1557 O O . PRO A 1 188 ? -16.214 -5.536 -10.291 1.00 90.62 188 PRO A O 1
ATOM 1560 N N . THR A 1 189 ? -16.709 -7.649 -10.864 1.00 88.69 189 THR A N 1
ATOM 1561 C CA . THR A 1 189 ? -18.170 -7.492 -10.804 1.00 88.69 189 THR A CA 1
ATOM 1562 C C . THR A 1 189 ? -18.669 -7.322 -9.370 1.00 88.69 189 THR A C 1
ATOM 1564 O O . THR A 1 189 ? -19.468 -6.430 -9.109 1.00 88.69 189 THR A O 1
ATOM 1567 N N . GLU A 1 190 ? -18.169 -8.126 -8.425 1.00 89.38 190 GLU A N 1
ATOM 1568 C CA . GLU A 1 190 ? -18.484 -7.958 -6.997 1.00 89.38 190 GLU A CA 1
ATOM 1569 C C . GLU A 1 190 ? -18.035 -6.580 -6.490 1.00 89.38 190 GLU A C 1
ATOM 1571 O O . GLU A 1 190 ? -18.763 -5.936 -5.739 1.00 89.38 190 GLU A O 1
ATOM 1576 N N . TYR A 1 191 ? -16.869 -6.096 -6.936 1.00 89.19 191 TYR A N 1
ATOM 1577 C CA . TYR A 1 191 ? -16.380 -4.762 -6.586 1.00 89.19 191 TYR A CA 1
ATOM 1578 C C . TYR A 1 191 ? -17.328 -3.652 -7.057 1.00 89.19 191 TYR A C 1
ATOM 1580 O O . TYR A 1 191 ? -17.648 -2.770 -6.262 1.00 89.19 191 TYR A O 1
ATOM 1588 N N . LEU A 1 192 ? -17.810 -3.721 -8.304 1.00 85.12 192 LEU A N 1
ATOM 1589 C CA . LEU A 1 192 ? -18.809 -2.785 -8.831 1.00 85.12 192 LEU A CA 1
ATOM 1590 C C . LEU A 1 192 ? -20.082 -2.795 -7.979 1.00 85.12 192 LEU A C 1
ATOM 1592 O O . LEU A 1 192 ? -20.478 -1.755 -7.461 1.00 85.12 192 LEU A O 1
ATOM 1596 N N . ASN A 1 193 ? -20.674 -3.971 -7.764 1.00 83.19 193 ASN A N 1
ATOM 1597 C CA . ASN A 1 193 ? -21.936 -4.101 -7.030 1.00 83.19 193 ASN A CA 1
ATOM 1598 C C . ASN A 1 193 ? -21.818 -3.607 -5.579 1.00 83.19 193 ASN A C 1
ATOM 1600 O O . ASN A 1 193 ? -22.694 -2.891 -5.107 1.00 83.19 193 ASN A O 1
ATOM 1604 N N . SER A 1 194 ? -20.692 -3.881 -4.907 1.00 77.62 194 SER A N 1
ATOM 1605 C CA . SER A 1 194 ? -20.444 -3.431 -3.526 1.00 77.62 194 SER A CA 1
ATOM 1606 C C . SER A 1 194 ? -20.433 -1.907 -3.342 1.00 77.62 194 SER A C 1
ATOM 1608 O O . SER A 1 194 ? -20.489 -1.426 -2.211 1.00 77.62 194 SER A O 1
ATOM 1610 N N . LYS A 1 195 ? -20.324 -1.142 -4.437 1.00 65.69 195 LYS A N 1
ATOM 1611 C CA . LYS A 1 195 ? -20.327 0.325 -4.439 1.00 65.69 195 LYS A CA 1
ATOM 1612 C C . LYS A 1 195 ? -21.630 0.952 -4.916 1.00 65.69 195 LYS A C 1
ATOM 1614 O O . LYS A 1 195 ? -21.804 2.139 -4.692 1.00 65.69 195 LYS A O 1
ATOM 1619 N N . PHE A 1 196 ? -22.534 0.173 -5.507 1.00 56.81 196 PHE A N 1
ATOM 1620 C CA . PHE A 1 196 ? -23.893 0.621 -5.828 1.00 56.81 196 PHE A CA 1
ATOM 1621 C C . PHE A 1 196 ? -24.900 0.352 -4.693 1.00 56.81 196 PHE A C 1
ATOM 1623 O O . PHE A 1 196 ? -26.029 0.825 -4.762 1.00 56.81 196 PHE A O 1
ATOM 1630 N N . GLU A 1 197 ? -24.500 -0.387 -3.652 1.00 42.72 197 GLU A N 1
ATOM 1631 C CA . GLU A 1 197 ? -25.325 -0.714 -2.474 1.00 42.72 197 GLU A CA 1
ATOM 1632 C C . GLU A 1 197 ? -25.006 0.145 -1.223 1.00 42.72 197 GLU A C 1
ATOM 1634 O O . GLU A 1 197 ? -25.515 -0.140 -0.138 1.00 42.72 197 GLU A O 1
ATOM 1639 N N . GLN A 1 198 ? -24.173 1.187 -1.351 1.00 36.47 198 GLN A N 1
ATOM 1640 C CA . GLN A 1 198 ? -23.869 2.190 -0.312 1.00 36.47 198 GLN A CA 1
ATOM 1641 C C . GLN A 1 198 ? -24.220 3.584 -0.816 1.00 36.47 198 GLN A C 1
ATOM 1643 O O . GLN A 1 198 ? -24.737 4.374 0.004 1.00 36.47 198 GLN A O 1
#

Sequence (198 aa):
MNKNFFLKCIGKDNNILDDGFSKLSEGERWIFKEDGEIINDEMLKVISEIIETKRKGIFLKLFLESKLYELLMLQLESLKQQENIEEKVDPTKKLAQSIHKIIKQNTFAEFTLRDIAKKLGSNISTVSNSFKQHYHITIFQYWNNLRFNEAKKMLLNNYSVKEIAIIMGYKNPNHFSTAFKKHFSITPTEYLNSKFEQ

Secondary structure (DSSP, 8-state):
--HHHHHHHH-S--THHHHHHHHHHTTPPP-S-TT-----HHHHHHHHHHHH----HHHHHHHHHHHHHHHHHHHHHHHHHHHHHTTS--HHHHHHHHHHHHHHHTTTS---HHHHHHHTT--HHHHHHHHHHHHSS-HHHHHHHHHHHHHHHHHHTT--HHHHHHHTT-SSHHHHHHHHHHHHSS-HHHHHHHHH--

Radius of gyration: 20.04 Å; chains: 1; bounding box: 49×40×51 Å

pLDDT: mean 80.01, std 13.87, range [36.47, 96.88]